Protein AF-A0A9J7KIV0-F1 (afdb_monomer)

Mean predicted aligned error: 15.5 Å

Sequence (236 aa):
MIKDRVILATKIYTFCLLLGEKEDLPPVEGSPREFARSLKELERCGWYWGPMNWDDAETKLAGKPDGSFLVRDSSDDRYILSLSFRARGGTHHTRIEHSKGVFSFWSQPKSHGCSPSIVEFIETAMLHSNTGKFQYYLRARALGSPPVPVLLLKPISRFENLKTLQHICRFVIRKQVRIDHIDLLPLPKGLKVYLTDCQYYDIEEETFFDERKRKEEQKSGDDSDEDEEDQREGLY

Nearest PDB structures (foldseek):
  4jgh-assembly2_A  TM=6.847E-01  e=8.253E-14  Homo sapiens
  6i4x-assembly1_A  TM=6.980E-01  e=2.889E-13  Homo sapiens
  2izv-assembly1_A  TM=6.334E-01  e=2.249E-13  Homo sapiens
  6i5n-assembly2_D  TM=7.057E-01  e=9.502E-13  Homo sapiens
  4gl9-assembly3_G  TM=7.847E-01  e=4.696E-10  Mus musculus

Organism: Branchiostoma floridae (NCBI:txid7739)

Solvent-accessible surface area (backbone atoms only — not comparable to full-atom values): 14334 Å² total; per-residue (Å²): 108,56,52,58,51,48,52,48,47,43,51,50,50,52,51,48,61,73,67,62,79,82,77,96,67,83,86,57,88,65,36,73,66,51,52,46,49,29,55,61,52,40,75,72,38,48,32,43,58,46,93,42,60,70,69,61,51,43,61,72,50,54,93,54,60,69,15,29,26,35,36,25,34,35,90,50,62,92,37,68,34,24,42,38,33,28,47,94,94,38,74,45,75,43,53,45,45,76,57,96,48,24,56,43,73,81,82,72,70,96,84,71,61,84,30,74,30,66,56,57,43,52,51,50,45,26,51,24,40,71,66,66,79,48,79,50,65,47,80,51,93,48,93,90,48,78,60,46,67,58,43,46,70,37,75,47,44,70,62,77,79,66,73,52,70,69,56,53,52,41,54,55,49,57,74,76,40,57,79,91,52,49,83,74,48,101,61,58,70,70,56,44,52,64,62,69,55,80,86,74,68,67,69,71,53,58,54,55,54,51,52,51,50,53,55,54,56,57,66,70,64,72,83,77,83,88,83,87,88,88,87,82,89,82,89,134

Foldseek 3Di:
DQQVCLVVVLVVVVVVVVVPDDDDDPDDQPDNVLVSVLVVVLVVDQLEDEADDPVRQQVLCQPPDFLEKGKYQDPDSQAGIKIWGDFPNGIDIFTWDADRQFTDRPDDDPPDGNDNHPVVSLVVQQVCLVVVVDWDWDDDPDDPDDTTTNRNPHRDGPCPDDDDPLVVVLVVCCVVDPLVCLVVDPDDPVSSCVSNDPPPDPPVVCVVVVVVVVVVVVVVPPPPPPPDDDDDDDDD

Structure (mmCIF, N/CA/C/O backbone):
data_AF-A0A9J7KIV0-F1
#
_entry.id   AF-A0A9J7KIV0-F1
#
loop_
_atom_site.group_PDB
_atom_site.id
_atom_site.type_symbol
_atom_site.label_atom_id
_atom_site.label_alt_id
_atom_site.label_comp_id
_atom_site.label_asym_id
_atom_site.label_entity_id
_atom_site.label_seq_id
_atom_site.pdbx_PDB_ins_code
_atom_site.Cartn_x
_atom_site.Cartn_y
_atom_site.Cartn_z
_atom_site.occupancy
_atom_site.B_iso_or_equiv
_atom_site.auth_seq_id
_atom_site.auth_comp_id
_atom_site.auth_asym_id
_atom_site.auth_atom_id
_atom_site.pdbx_PDB_model_num
ATOM 1 N N . MET A 1 1 ? 0.934 -23.812 -4.250 1.00 41.62 1 MET A N 1
ATOM 2 C CA . MET A 1 1 ? 2.030 -24.773 -3.884 1.00 41.62 1 MET A CA 1
ATOM 3 C C . MET A 1 1 ? 3.352 -24.127 -3.442 1.00 41.62 1 MET A C 1
ATOM 5 O O . MET A 1 1 ? 3.863 -24.515 -2.395 1.00 41.62 1 MET A O 1
ATOM 9 N N . ILE A 1 2 ? 3.959 -23.200 -4.202 1.00 38.56 2 ILE A N 1
ATOM 10 C CA . ILE A 1 2 ? 5.214 -22.523 -3.787 1.00 38.56 2 ILE A CA 1
ATOM 11 C C . ILE A 1 2 ? 4.933 -21.510 -2.670 1.00 38.56 2 ILE A C 1
ATOM 13 O O . ILE A 1 2 ? 5.624 -21.519 -1.656 1.00 38.56 2 ILE A O 1
ATOM 17 N N . LYS A 1 3 ? 3.869 -20.710 -2.802 1.00 42.72 3 LYS A N 1
ATOM 18 C CA . LYS A 1 3 ? 3.424 -19.767 -1.765 1.00 42.72 3 LYS A CA 1
ATOM 19 C C . LYS A 1 3 ? 3.092 -20.449 -0.449 1.00 42.72 3 LYS A C 1
ATOM 21 O O . LYS A 1 3 ? 3.567 -19.999 0.580 1.00 42.72 3 LYS A O 1
ATOM 26 N N . ASP A 1 4 ? 2.371 -21.565 -0.477 1.00 41.88 4 ASP A N 1
ATOM 27 C CA . ASP A 1 4 ? 2.022 -22.297 0.747 1.00 41.88 4 ASP A CA 1
ATOM 28 C C . ASP A 1 4 ? 3.264 -22.845 1.437 1.00 41.88 4 ASP A C 1
ATOM 30 O O . ASP A 1 4 ? 3.381 -22.745 2.649 1.00 41.88 4 ASP A O 1
ATOM 34 N N . ARG A 1 5 ? 4.238 -23.357 0.673 1.00 42.00 5 ARG A N 1
ATOM 35 C CA . ARG A 1 5 ? 5.507 -23.844 1.224 1.00 42.00 5 ARG A CA 1
ATOM 36 C C . ARG A 1 5 ? 6.402 -22.720 1.728 1.00 42.00 5 ARG A C 1
ATOM 38 O O . ARG A 1 5 ? 7.063 -22.929 2.732 1.00 42.00 5 ARG A O 1
ATOM 45 N N . VAL A 1 6 ? 6.414 -21.551 1.090 1.00 49.38 6 VAL A N 1
ATOM 46 C CA . VAL A 1 6 ? 7.194 -20.386 1.541 1.00 49.38 6 VAL A CA 1
ATOM 47 C C . VAL A 1 6 ? 6.530 -19.712 2.738 1.00 49.38 6 VAL A C 1
ATOM 49 O O . VAL A 1 6 ? 7.215 -19.410 3.699 1.00 49.38 6 VAL A O 1
ATOM 52 N N . ILE A 1 7 ? 5.209 -19.540 2.747 1.00 49.34 7 ILE A N 1
ATOM 53 C CA . ILE A 1 7 ? 4.458 -19.009 3.893 1.00 49.34 7 ILE A CA 1
ATOM 54 C C . ILE A 1 7 ? 4.546 -19.981 5.069 1.00 49.34 7 ILE A C 1
ATOM 56 O O . ILE A 1 7 ? 4.774 -19.545 6.193 1.00 49.34 7 ILE A O 1
ATOM 60 N N . LEU A 1 8 ? 4.415 -21.290 4.835 1.00 46.59 8 LEU A N 1
ATOM 61 C CA . LEU A 1 8 ? 4.595 -22.311 5.866 1.00 46.59 8 LEU A CA 1
ATOM 62 C C . LEU A 1 8 ? 6.049 -22.357 6.340 1.00 46.59 8 LEU A C 1
ATOM 64 O O . LEU A 1 8 ? 6.271 -22.363 7.542 1.00 46.59 8 LEU A O 1
ATOM 68 N N . ALA A 1 9 ? 7.035 -22.298 5.440 1.00 45.91 9 ALA A N 1
ATOM 69 C CA . ALA A 1 9 ? 8.444 -22.229 5.813 1.00 45.91 9 ALA A CA 1
ATOM 70 C C . ALA A 1 9 ? 8.759 -20.947 6.585 1.00 45.91 9 ALA A C 1
ATOM 72 O O . ALA A 1 9 ? 9.448 -21.045 7.582 1.00 45.91 9 ALA A O 1
ATOM 73 N N . THR A 1 10 ? 8.218 -19.783 6.216 1.00 50.59 10 THR A N 1
ATOM 74 C CA . THR A 1 10 ? 8.392 -18.514 6.941 1.00 50.59 10 THR A CA 1
ATOM 75 C C . THR A 1 10 ? 7.663 -18.543 8.279 1.00 50.59 10 THR A C 1
ATOM 77 O O . THR A 1 10 ? 8.217 -18.068 9.263 1.00 50.59 10 THR A O 1
ATOM 80 N N . LYS A 1 11 ? 6.470 -19.140 8.380 1.00 48.25 11 LYS A N 1
ATOM 81 C CA . LYS A 1 11 ? 5.767 -19.331 9.660 1.00 48.25 11 LYS A CA 1
ATOM 82 C C . LYS A 1 11 ? 6.537 -20.281 10.575 1.00 48.25 11 LYS A C 1
ATOM 84 O O . LYS A 1 11 ? 6.733 -19.950 11.738 1.00 48.25 11 LYS A O 1
ATOM 89 N N . ILE A 1 12 ? 7.039 -21.395 10.042 1.00 54.88 12 ILE A N 1
ATOM 90 C CA . ILE A 1 12 ? 7.890 -22.352 10.761 1.00 54.88 12 ILE A CA 1
ATOM 91 C C . ILE A 1 12 ? 9.209 -21.687 11.168 1.00 54.88 12 ILE A C 1
ATOM 93 O O . ILE A 1 12 ? 9.572 -21.755 12.331 1.00 54.88 12 ILE A O 1
ATOM 97 N N . TYR A 1 13 ? 9.896 -20.971 10.274 1.00 47.78 13 TYR A N 1
ATOM 98 C CA . TYR A 1 13 ? 11.161 -20.295 10.586 1.00 47.78 13 TYR A CA 1
ATOM 99 C C . TYR A 1 13 ? 10.979 -19.162 11.594 1.00 47.78 13 TYR A C 1
ATOM 101 O O . TYR A 1 13 ? 11.809 -18.984 12.478 1.00 47.78 13 TYR A O 1
ATOM 109 N N . THR A 1 14 ? 9.891 -18.397 11.480 1.00 50.91 14 THR A N 1
ATOM 110 C CA . THR A 1 14 ? 9.536 -17.341 12.437 1.00 50.91 14 THR A CA 1
ATOM 111 C C . THR A 1 14 ? 9.223 -17.940 13.804 1.00 50.91 14 THR A C 1
ATOM 113 O O . THR A 1 14 ? 9.657 -17.400 14.817 1.00 50.91 14 THR A O 1
ATOM 116 N N . PHE A 1 15 ? 8.533 -19.082 13.835 1.00 54.75 15 PHE A N 1
ATOM 117 C CA . PHE A 1 15 ? 8.271 -19.844 15.051 1.00 54.75 15 PHE A CA 1
ATOM 118 C C . PHE A 1 15 ? 9.572 -20.395 15.659 1.00 54.75 15 PHE A C 1
ATOM 120 O O . PHE A 1 15 ? 9.817 -20.182 16.839 1.00 54.75 15 PHE A O 1
ATOM 127 N N . CYS A 1 16 ? 10.471 -20.977 14.860 1.00 46.09 16 CYS A N 1
ATOM 128 C CA . CYS A 1 16 ? 11.794 -21.428 15.308 1.00 46.09 16 CYS A CA 1
ATOM 129 C C . CYS A 1 16 ? 12.677 -20.271 15.819 1.00 46.09 16 CYS A C 1
ATOM 131 O O . CYS A 1 16 ? 13.368 -20.426 16.820 1.00 46.09 16 CYS A O 1
ATOM 133 N N . LEU A 1 17 ? 12.622 -19.088 15.195 1.00 52.28 17 LEU A N 1
ATOM 134 C CA . LEU A 1 17 ? 13.332 -17.890 15.669 1.00 52.28 17 LEU A CA 1
ATOM 135 C C . LEU A 1 17 ? 12.755 -17.341 16.984 1.00 52.28 17 LEU A C 1
ATOM 137 O O . LEU A 1 17 ? 13.508 -16.810 17.797 1.00 52.28 17 LEU A O 1
ATOM 141 N N . LEU A 1 18 ? 11.443 -17.473 17.213 1.00 54.69 18 LEU A N 1
ATOM 142 C CA . LEU A 1 18 ? 10.802 -17.144 18.494 1.00 54.69 18 LEU A CA 1
ATOM 143 C C . LEU A 1 18 ? 11.146 -18.155 19.598 1.00 54.69 18 LEU A C 1
ATOM 145 O O . LEU A 1 18 ? 11.153 -17.785 20.769 1.00 54.69 18 LEU A O 1
ATOM 149 N N . LEU A 1 19 ? 11.470 -19.397 19.227 1.00 51.50 19 LEU A N 1
ATOM 150 C CA . LEU A 1 19 ? 11.921 -20.444 20.148 1.00 51.50 19 LEU A CA 1
ATOM 151 C C . LEU A 1 19 ? 13.412 -20.349 20.522 1.00 51.50 19 LEU A C 1
ATOM 153 O O . LEU A 1 19 ? 13.869 -21.117 21.362 1.00 51.50 19 LEU A O 1
ATOM 157 N N . GLY A 1 20 ? 14.157 -19.374 19.989 1.00 44.12 20 GLY A N 1
ATOM 158 C CA . GLY A 1 20 ? 15.452 -18.979 20.550 1.00 44.12 20 GLY A CA 1
ATOM 159 C C . GLY A 1 20 ? 16.601 -19.978 20.371 1.00 44.12 20 GLY A C 1
ATOM 160 O O . GLY A 1 20 ? 17.546 -19.941 21.157 1.00 44.12 20 GLY A O 1
ATOM 161 N N . GLU A 1 21 ? 16.580 -20.831 19.346 1.00 42.91 21 GLU A N 1
ATOM 162 C CA . GLU A 1 21 ? 17.747 -21.659 19.015 1.00 42.91 21 GLU A CA 1
ATOM 163 C C . GLU A 1 21 ? 18.816 -20.812 18.299 1.00 42.91 21 GLU A C 1
ATOM 165 O O . GLU A 1 21 ? 18.732 -20.507 17.106 1.00 42.91 21 GLU A O 1
ATOM 170 N N . LYS A 1 22 ? 19.821 -20.378 19.069 1.00 53.41 22 LYS A N 1
ATOM 171 C CA . LYS A 1 22 ? 21.072 -19.805 18.561 1.00 53.41 22 LYS A CA 1
ATOM 172 C C . LYS A 1 22 ? 21.984 -20.928 18.078 1.00 53.41 22 LYS A C 1
ATOM 174 O O . LYS A 1 22 ? 22.388 -21.733 18.904 1.00 53.41 22 LYS A O 1
ATOM 179 N N . GLU A 1 23 ? 22.419 -20.874 16.823 1.00 44.66 23 GLU A N 1
ATOM 180 C CA . GLU A 1 23 ? 23.761 -21.338 16.448 1.00 44.66 23 GLU A CA 1
ATOM 181 C C . GLU A 1 23 ? 24.362 -20.420 15.376 1.00 44.66 23 GLU A C 1
ATOM 183 O O . GLU A 1 23 ? 23.720 -20.064 14.379 1.00 44.66 23 GLU A O 1
ATOM 188 N N . ASP A 1 24 ? 25.595 -20.005 15.663 1.00 44.97 24 ASP A N 1
ATOM 189 C CA . ASP A 1 24 ? 26.445 -19.096 14.910 1.00 44.97 24 ASP A CA 1
ATOM 190 C C . ASP A 1 24 ? 26.958 -19.772 13.629 1.00 44.97 24 ASP A C 1
ATOM 192 O O . ASP A 1 24 ? 27.885 -20.578 13.659 1.00 44.97 24 ASP A O 1
ATOM 196 N N . LEU A 1 25 ? 26.376 -19.426 12.478 1.00 45.44 25 LEU A N 1
ATOM 197 C CA . LEU A 1 25 ? 26.922 -19.779 11.165 1.00 45.44 25 LEU A CA 1
ATOM 198 C C . LEU A 1 25 ? 26.987 -18.513 10.299 1.00 45.44 25 LEU A C 1
ATOM 200 O O . LEU A 1 25 ? 26.020 -17.741 10.308 1.00 45.44 25 LEU A O 1
ATOM 204 N N . PRO A 1 26 ? 28.096 -18.260 9.573 1.00 41.97 26 PRO A N 1
ATOM 205 C CA . PRO A 1 26 ? 28.212 -17.085 8.714 1.00 41.97 26 PRO A CA 1
ATOM 206 C C . PRO A 1 26 ? 27.065 -17.028 7.690 1.00 41.97 26 PRO A C 1
ATOM 208 O O . PRO A 1 26 ? 26.585 -18.078 7.248 1.00 41.97 26 PRO A O 1
ATOM 211 N N . PRO A 1 27 ? 26.603 -15.819 7.314 1.00 42.81 27 PRO A N 1
ATOM 212 C CA . PRO A 1 27 ? 25.522 -15.661 6.353 1.00 42.81 27 PRO A CA 1
ATOM 213 C C . PRO A 1 27 ? 25.933 -16.274 5.012 1.00 42.81 27 PRO A C 1
ATOM 215 O O . PRO A 1 27 ? 26.890 -15.840 4.376 1.00 42.81 27 PRO A O 1
ATOM 218 N N . VAL A 1 28 ? 25.223 -17.324 4.604 1.00 44.12 28 VAL A N 1
ATOM 219 C CA . VAL A 1 28 ? 25.279 -17.833 3.235 1.00 44.12 28 VAL A CA 1
ATOM 220 C C . VAL A 1 28 ? 24.431 -16.881 2.395 1.00 44.12 28 VAL A C 1
ATOM 222 O O . VAL A 1 28 ? 23.218 -16.813 2.609 1.00 44.12 28 VAL A O 1
ATOM 225 N N . GLU A 1 29 ? 25.066 -16.146 1.480 1.00 44.97 29 GLU A N 1
ATOM 226 C CA . GLU A 1 29 ? 24.391 -15.221 0.562 1.00 44.97 29 GLU A CA 1
ATOM 227 C C . GLU A 1 29 ? 23.265 -15.945 -0.192 1.00 44.97 29 GLU A C 1
ATOM 229 O O . GLU A 1 29 ? 23.480 -16.974 -0.841 1.00 44.97 29 GLU A O 1
ATOM 234 N N . GLY A 1 30 ? 22.041 -15.427 -0.076 1.00 53.84 30 GLY A N 1
ATOM 235 C CA . GLY A 1 30 ? 20.854 -16.033 -0.680 1.00 53.84 30 GLY A CA 1
ATOM 236 C C . GLY A 1 30 ? 20.234 -17.158 0.155 1.00 53.84 30 GLY A C 1
ATOM 237 O O . GLY A 1 30 ? 19.439 -17.947 -0.367 1.00 53.84 30 GLY A O 1
ATOM 238 N N . SER A 1 31 ? 20.572 -17.259 1.447 1.00 57.72 31 SER A N 1
ATOM 239 C CA . SER A 1 31 ? 19.958 -18.248 2.336 1.00 57.72 31 SER A CA 1
ATOM 240 C C . SER A 1 31 ? 18.470 -17.945 2.591 1.00 57.72 31 SER A C 1
ATOM 242 O O . SER A 1 31 ? 18.062 -16.782 2.678 1.00 57.72 31 SER A O 1
ATOM 244 N N . PRO A 1 32 ? 17.636 -18.977 2.827 1.00 62.41 32 PRO A N 1
ATOM 245 C CA . PRO A 1 32 ? 16.234 -18.799 3.223 1.00 62.41 32 PRO A CA 1
ATOM 246 C C . PRO A 1 32 ? 16.035 -17.881 4.444 1.00 62.41 32 PRO A C 1
ATOM 248 O O . PRO A 1 32 ? 14.973 -17.278 4.594 1.00 62.41 32 PRO A O 1
ATOM 251 N N . ARG A 1 33 ? 17.060 -17.747 5.303 1.00 64.94 33 ARG A N 1
ATOM 252 C CA . ARG A 1 33 ? 17.068 -16.862 6.479 1.00 64.94 33 ARG A CA 1
ATOM 253 C C . ARG A 1 33 ? 17.052 -15.383 6.104 1.00 64.94 33 ARG A C 1
ATOM 255 O O . ARG A 1 33 ? 16.324 -14.611 6.724 1.00 64.94 33 ARG A O 1
ATOM 262 N N . GLU A 1 34 ? 17.841 -14.991 5.110 1.00 67.00 34 GLU A N 1
ATOM 263 C CA . GLU A 1 34 ? 17.904 -13.605 4.628 1.00 67.00 34 GLU A CA 1
ATOM 264 C C . GLU A 1 34 ? 16.600 -13.223 3.938 1.00 67.00 34 GLU A C 1
ATOM 266 O O . GLU A 1 34 ? 16.013 -12.181 4.232 1.00 67.00 34 GLU A O 1
ATOM 271 N N . PHE A 1 35 ? 16.074 -14.139 3.126 1.00 68.81 35 PHE A N 1
ATOM 272 C CA . PHE A 1 35 ? 14.777 -13.975 2.492 1.00 68.81 35 PHE A CA 1
ATOM 273 C C . PHE A 1 35 ? 13.649 -13.801 3.525 1.00 68.81 35 PHE A C 1
ATOM 275 O O . PHE A 1 35 ? 12.887 -12.836 3.450 1.00 68.81 35 PHE A O 1
ATOM 282 N N . ALA A 1 36 ? 13.580 -14.660 4.549 1.00 69.94 36 ALA A N 1
ATOM 283 C CA . ALA A 1 36 ? 12.584 -14.548 5.618 1.00 69.94 36 ALA A CA 1
ATOM 284 C C . ALA A 1 36 ? 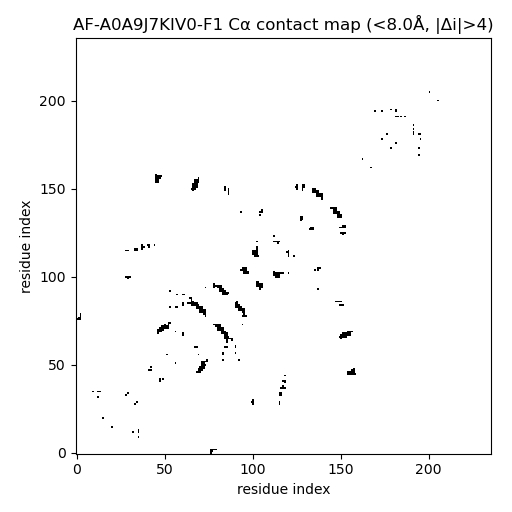12.713 -13.240 6.423 1.00 69.94 36 ALA A C 1
ATOM 286 O O . ALA A 1 36 ? 11.704 -12.622 6.766 1.00 69.94 36 ALA A O 1
ATOM 287 N N . ARG A 1 37 ? 13.945 -12.783 6.691 1.00 74.88 37 ARG A N 1
ATOM 288 C CA . ARG A 1 37 ? 14.191 -11.488 7.342 1.00 74.88 37 ARG A CA 1
ATOM 289 C C . ARG A 1 37 ? 13.676 -10.331 6.485 1.00 74.88 37 ARG A C 1
ATOM 291 O O . ARG A 1 37 ? 12.964 -9.478 7.006 1.00 74.88 37 ARG A O 1
ATOM 298 N N . SER A 1 38 ? 13.957 -10.353 5.184 1.00 74.69 38 SER A N 1
ATOM 299 C CA . SER A 1 38 ? 13.512 -9.317 4.248 1.00 74.69 38 SER A CA 1
ATOM 300 C C . SER A 1 38 ? 11.979 -9.230 4.153 1.00 74.69 38 SER A C 1
ATOM 302 O O . SER A 1 38 ? 11.418 -8.137 4.117 1.00 74.69 38 SER A O 1
ATOM 304 N N . LEU A 1 39 ? 11.274 -10.368 4.228 1.00 76.12 39 LEU A N 1
ATOM 305 C CA . LEU A 1 39 ? 9.808 -10.392 4.292 1.00 76.12 39 LEU A CA 1
ATOM 306 C C . LEU A 1 39 ? 9.266 -9.789 5.596 1.00 76.12 39 LEU A C 1
ATOM 308 O O . LEU A 1 39 ? 8.253 -9.095 5.582 1.00 76.12 39 LEU A O 1
ATOM 312 N N . LYS A 1 40 ? 9.945 -10.005 6.725 1.00 78.56 40 LYS A N 1
ATOM 313 C CA . LYS A 1 40 ? 9.564 -9.378 7.999 1.00 78.56 40 LYS A CA 1
ATOM 314 C C . LYS A 1 40 ? 9.785 -7.862 7.981 1.00 78.56 40 LYS A C 1
ATOM 316 O O . LYS A 1 40 ? 9.041 -7.114 8.611 1.00 78.56 40 LYS A O 1
ATOM 321 N N . GLU A 1 41 ? 10.805 -7.399 7.267 1.00 81.31 41 GLU A N 1
ATOM 322 C CA . GLU A 1 41 ? 11.053 -5.969 7.065 1.00 81.31 41 GLU A CA 1
ATOM 323 C C . GLU A 1 41 ? 9.970 -5.330 6.185 1.00 81.31 41 GLU A C 1
ATOM 325 O O . GLU A 1 41 ? 9.492 -4.248 6.531 1.00 81.31 41 GLU A O 1
ATOM 330 N N . LEU A 1 42 ? 9.490 -6.025 5.139 1.00 83.31 42 LEU A N 1
ATOM 331 C CA . LEU A 1 42 ? 8.363 -5.563 4.312 1.00 83.31 42 LEU A CA 1
ATOM 332 C C . LEU A 1 42 ? 7.120 -5.247 5.136 1.00 83.31 42 LEU A C 1
ATOM 334 O O . LEU A 1 42 ? 6.446 -4.253 4.873 1.00 83.31 42 LEU A O 1
ATOM 338 N N . GLU A 1 43 ? 6.811 -6.056 6.152 1.00 78.75 43 GLU A N 1
ATOM 339 C CA . GLU A 1 43 ? 5.645 -5.817 7.006 1.00 78.75 43 GLU A CA 1
ATOM 340 C C . GLU A 1 43 ? 5.700 -4.463 7.719 1.00 78.75 43 GLU A C 1
ATOM 342 O O . GLU A 1 43 ? 4.653 -3.955 8.117 1.00 78.75 43 GLU A O 1
ATOM 347 N N . ARG A 1 44 ? 6.880 -3.855 7.871 1.00 83.12 44 ARG A N 1
ATOM 348 C CA . ARG A 1 44 ? 7.054 -2.531 8.486 1.00 83.12 44 ARG A CA 1
ATOM 349 C C . ARG A 1 44 ? 6.940 -1.393 7.473 1.00 83.12 44 ARG A C 1
ATOM 351 O O . ARG A 1 44 ? 6.752 -0.245 7.874 1.00 83.12 44 ARG A O 1
ATOM 358 N N . CYS A 1 45 ? 7.034 -1.690 6.182 1.00 87.38 45 CYS A N 1
ATOM 359 C CA . CYS A 1 45 ? 6.957 -0.707 5.116 1.00 87.38 45 CYS A CA 1
ATOM 360 C C . CYS A 1 45 ? 5.502 -0.290 4.868 1.00 87.38 45 CYS A C 1
ATOM 362 O O . CYS A 1 45 ? 4.645 -1.112 4.549 1.00 87.38 45 CYS A O 1
ATOM 364 N N . GLY A 1 46 ? 5.217 1.013 4.958 1.00 88.12 46 GLY A N 1
ATOM 365 C CA . GLY A 1 46 ? 3.868 1.539 4.719 1.00 88.12 46 GLY A CA 1
ATOM 366 C C . GLY A 1 46 ? 3.356 1.282 3.298 1.00 88.12 46 GLY A C 1
ATOM 367 O O . GLY A 1 46 ? 2.162 1.098 3.109 1.00 88.12 46 GLY A O 1
ATOM 368 N N . TRP A 1 47 ? 4.249 1.208 2.310 1.00 92.25 47 TRP A N 1
ATOM 369 C CA . TRP A 1 47 ? 3.917 0.944 0.905 1.00 92.25 47 TRP A CA 1
ATOM 370 C C . TRP A 1 47 ? 3.636 -0.530 0.580 1.00 92.25 47 TRP A C 1
ATOM 372 O O . TRP A 1 47 ? 3.279 -0.840 -0.559 1.00 92.25 47 TRP A O 1
ATOM 382 N N . TYR A 1 48 ? 3.803 -1.437 1.549 1.00 92.50 48 TYR A N 1
ATOM 383 C CA . TYR A 1 48 ? 3.497 -2.855 1.398 1.00 92.50 48 TYR A CA 1
ATOM 384 C C . TYR A 1 48 ? 2.111 -3.188 1.963 1.00 92.50 48 TYR A C 1
ATOM 386 O O . TYR A 1 48 ? 1.853 -3.054 3.162 1.00 92.50 48 TYR A O 1
ATOM 394 N N . TRP A 1 49 ? 1.227 -3.662 1.087 1.00 90.56 49 TRP A N 1
ATOM 395 C CA . TRP A 1 49 ? -0.189 -3.908 1.373 1.00 90.56 49 TRP A CA 1
ATOM 396 C C . TRP A 1 49 ? -0.531 -5.381 1.638 1.00 90.56 49 TRP A C 1
ATOM 398 O O . TRP A 1 49 ? -1.687 -5.692 1.912 1.00 90.56 49 TRP A O 1
ATOM 408 N N . GLY A 1 50 ? 0.453 -6.284 1.594 1.00 88.38 50 GLY A N 1
ATOM 409 C CA . GLY A 1 50 ? 0.238 -7.710 1.854 1.00 88.38 50 GLY A CA 1
ATOM 410 C C . GLY A 1 50 ? -0.681 -8.380 0.823 1.00 88.38 50 GLY A C 1
ATOM 411 O O . GLY A 1 50 ? -0.563 -8.068 -0.371 1.00 88.38 50 GLY A O 1
ATOM 412 N N . PRO A 1 51 ? -1.587 -9.286 1.249 1.00 86.25 51 PRO A N 1
ATOM 413 C CA . PRO A 1 51 ? -2.460 -10.047 0.360 1.00 86.25 51 PRO A CA 1
ATOM 414 C C . PRO A 1 51 ? -3.569 -9.159 -0.214 1.00 86.25 51 PRO A C 1
ATOM 416 O O . PRO A 1 51 ? -4.710 -9.163 0.238 1.00 86.25 51 PRO A O 1
ATOM 419 N N . MET A 1 52 ? -3.209 -8.382 -1.232 1.00 85.94 52 MET A N 1
ATOM 420 C CA . MET A 1 52 ? -4.099 -7.513 -1.992 1.00 85.94 52 MET A CA 1
ATOM 421 C C . MET A 1 52 ? -4.183 -8.012 -3.438 1.00 85.94 52 MET A C 1
ATOM 423 O O . MET A 1 52 ? -3.168 -8.328 -4.071 1.00 85.94 52 MET A O 1
ATOM 427 N N . ASN A 1 53 ? -5.400 -8.084 -3.977 1.00 87.88 53 ASN A N 1
ATOM 428 C CA . ASN A 1 53 ? -5.614 -8.457 -5.373 1.00 87.88 53 ASN A CA 1
ATOM 429 C C . ASN A 1 53 ? -5.250 -7.284 -6.317 1.00 87.88 53 ASN A C 1
ATOM 431 O O . ASN A 1 53 ? -4.898 -6.186 -5.886 1.00 87.88 53 ASN A O 1
ATOM 435 N N . TRP A 1 54 ? -5.252 -7.523 -7.627 1.00 88.12 54 TRP A N 1
ATOM 436 C CA . TRP A 1 54 ? -4.870 -6.485 -8.587 1.00 88.12 54 TRP A CA 1
ATOM 437 C C . TRP A 1 54 ? -5.950 -5.402 -8.770 1.00 88.12 54 TRP A C 1
ATOM 439 O O . TRP A 1 54 ? -5.577 -4.241 -8.890 1.00 88.12 54 TRP A O 1
ATOM 449 N N . ASP A 1 55 ? -7.241 -5.750 -8.707 1.00 91.25 55 ASP A N 1
ATOM 450 C CA . ASP A 1 55 ? -8.374 -4.811 -8.844 1.00 91.25 55 ASP A CA 1
ATOM 451 C C . ASP A 1 55 ? -8.432 -3.795 -7.684 1.00 91.25 55 ASP A C 1
ATOM 453 O O . ASP A 1 55 ? -8.594 -2.590 -7.885 1.00 91.25 55 ASP A O 1
ATOM 457 N N . ASP A 1 56 ? -8.174 -4.254 -6.461 1.00 88.81 56 ASP A N 1
ATOM 458 C CA . ASP A 1 56 ? -8.062 -3.427 -5.260 1.00 88.81 56 ASP A CA 1
ATOM 459 C C . ASP A 1 56 ? -6.894 -2.444 -5.386 1.00 88.81 56 ASP A C 1
ATOM 461 O O . ASP A 1 56 ? -7.005 -1.274 -5.010 1.00 88.81 56 ASP A O 1
ATOM 465 N N . ALA A 1 57 ? -5.772 -2.904 -5.947 1.00 92.44 57 ALA A N 1
ATOM 466 C CA . ALA A 1 57 ? -4.615 -2.057 -6.205 1.00 92.44 57 ALA A CA 1
ATOM 467 C C . ALA A 1 57 ? -4.907 -0.999 -7.279 1.00 92.44 57 ALA A C 1
ATOM 469 O O . ALA A 1 57 ? -4.480 0.146 -7.128 1.00 92.44 57 ALA A O 1
ATOM 470 N N . GLU A 1 58 ? -5.645 -1.349 -8.337 1.00 93.31 58 GLU A N 1
ATOM 471 C CA . GLU A 1 58 ? -6.112 -0.378 -9.331 1.00 93.31 58 GLU A CA 1
ATOM 472 C C . GLU A 1 58 ? -7.025 0.667 -8.701 1.00 93.31 58 GLU A C 1
ATOM 474 O O . GLU A 1 58 ? -6.800 1.858 -8.904 1.00 93.31 58 GLU A O 1
ATOM 479 N N . THR A 1 59 ? -7.972 0.238 -7.868 1.00 91.44 59 THR A N 1
ATOM 480 C CA . THR A 1 59 ? -8.901 1.127 -7.160 1.00 91.44 59 THR A CA 1
ATOM 481 C C . THR A 1 59 ? -8.153 2.083 -6.224 1.00 91.44 59 THR A C 1
ATOM 483 O O . THR A 1 59 ? -8.438 3.277 -6.201 1.00 91.44 59 THR A O 1
ATOM 486 N N . LYS A 1 60 ? -7.130 1.614 -5.494 1.00 91.00 60 LYS A N 1
ATOM 487 C CA . LYS A 1 60 ? -6.309 2.485 -4.626 1.00 91.00 60 LYS A CA 1
ATOM 488 C C . LYS A 1 60 ? -5.401 3.449 -5.386 1.00 91.00 60 LYS A C 1
ATOM 490 O O . LYS A 1 60 ? -5.078 4.517 -4.866 1.00 91.00 60 LYS A O 1
ATOM 495 N N . LEU A 1 61 ? -4.976 3.083 -6.592 1.00 91.88 61 LEU A N 1
ATOM 496 C CA . LEU A 1 61 ? -4.160 3.936 -7.458 1.00 91.88 61 LEU A CA 1
ATOM 497 C C . LEU A 1 61 ? -5.005 4.826 -8.380 1.00 91.88 61 LEU A C 1
ATOM 499 O O . LEU A 1 61 ? -4.464 5.752 -8.990 1.00 91.88 61 LEU A O 1
ATOM 503 N N . ALA A 1 62 ? -6.312 4.587 -8.481 1.00 91.06 62 ALA A N 1
ATOM 504 C CA . ALA A 1 62 ? -7.226 5.399 -9.267 1.00 91.06 62 ALA A CA 1
ATOM 505 C C . ALA A 1 62 ? -7.216 6.854 -8.772 1.00 91.06 62 ALA A C 1
ATOM 507 O O . ALA A 1 62 ? -7.162 7.134 -7.576 1.00 91.06 62 ALA A O 1
ATOM 508 N N . GLY A 1 63 ? -7.184 7.803 -9.711 1.00 88.12 63 GLY A N 1
ATOM 509 C CA . GLY A 1 63 ? -7.141 9.238 -9.403 1.00 88.12 63 GLY A CA 1
ATOM 510 C C . GLY A 1 63 ? -5.833 9.753 -8.781 1.00 88.12 63 GLY A C 1
ATOM 511 O O . GLY A 1 63 ? -5.662 10.964 -8.655 1.00 88.12 63 GLY A O 1
ATOM 512 N N . LYS A 1 64 ? -4.876 8.882 -8.430 1.00 91.81 64 LYS A N 1
ATOM 513 C CA . LYS A 1 64 ? -3.560 9.296 -7.924 1.00 91.81 64 LYS A CA 1
ATOM 514 C C . LYS A 1 64 ? -2.669 9.809 -9.077 1.00 91.81 64 LYS A C 1
ATOM 516 O O . LYS A 1 64 ? -2.921 9.510 -10.246 1.00 91.81 64 LYS A O 1
ATOM 521 N N . PRO A 1 65 ? -1.636 10.618 -8.798 1.00 93.12 65 PRO A N 1
ATOM 522 C CA . PRO A 1 65 ? -0.708 11.086 -9.828 1.00 93.12 65 PRO A CA 1
ATOM 523 C C . PRO A 1 65 ? 0.186 9.960 -10.374 1.00 93.12 65 PRO A C 1
ATOM 525 O O . PRO A 1 65 ? 0.429 8.952 -9.710 1.00 93.12 65 PRO A O 1
ATOM 528 N N . ASP A 1 66 ? 0.736 10.164 -11.571 1.00 92.38 66 ASP A N 1
ATOM 529 C CA . ASP A 1 66 ? 1.772 9.286 -12.121 1.00 92.38 66 ASP A CA 1
ATOM 530 C C . ASP A 1 66 ? 2.981 9.203 -11.170 1.00 92.38 66 ASP A C 1
ATOM 532 O O . ASP A 1 66 ? 3.372 10.180 -10.521 1.00 92.38 66 ASP A O 1
ATOM 536 N N . GLY A 1 67 ? 3.558 8.008 -11.067 1.00 90.81 67 GLY A N 1
ATOM 537 C CA . GLY A 1 67 ? 4.606 7.676 -10.107 1.00 90.81 67 GLY A CA 1
ATOM 538 C C . GLY A 1 67 ? 4.094 7.211 -8.740 1.00 90.81 67 GLY A C 1
ATOM 539 O O . GLY A 1 67 ? 4.909 6.843 -7.889 1.00 90.81 67 GLY A O 1
ATOM 540 N N . SER A 1 68 ? 2.774 7.212 -8.511 1.00 94.56 68 SER A N 1
ATOM 541 C CA . SER A 1 68 ? 2.165 6.549 -7.354 1.00 94.56 68 SER A CA 1
ATOM 542 C C . SER A 1 68 ? 2.273 5.035 -7.466 1.00 94.56 68 SER A C 1
ATOM 544 O O . SER A 1 68 ? 1.999 4.476 -8.526 1.00 94.56 68 SER A O 1
ATOM 546 N N . PHE A 1 69 ? 2.662 4.366 -6.384 1.00 95.12 69 PHE A N 1
ATOM 547 C CA . PHE A 1 69 ? 2.861 2.918 -6.392 1.00 95.12 69 PHE A CA 1
ATOM 548 C C . PHE A 1 69 ? 2.602 2.267 -5.035 1.00 95.12 69 PHE A C 1
ATOM 550 O O . PHE A 1 69 ? 2.607 2.921 -3.992 1.00 95.12 69 PHE A O 1
ATOM 557 N N . LEU A 1 70 ? 2.427 0.950 -5.071 1.00 94.31 70 LEU A N 1
ATOM 558 C CA . LEU A 1 70 ? 2.359 0.071 -3.912 1.00 94.31 70 LEU A CA 1
ATOM 559 C C . LEU A 1 70 ? 2.915 -1.315 -4.251 1.00 94.31 70 LEU A C 1
ATOM 561 O O . LEU A 1 70 ? 2.915 -1.737 -5.412 1.00 94.31 70 LEU A O 1
ATOM 565 N N . VAL A 1 71 ? 3.366 -2.040 -3.229 1.00 92.94 71 VAL A N 1
ATOM 566 C CA . VAL A 1 71 ? 3.784 -3.443 -3.345 1.00 92.94 71 VAL A CA 1
ATOM 567 C C . VAL A 1 71 ? 2.767 -4.322 -2.632 1.00 92.94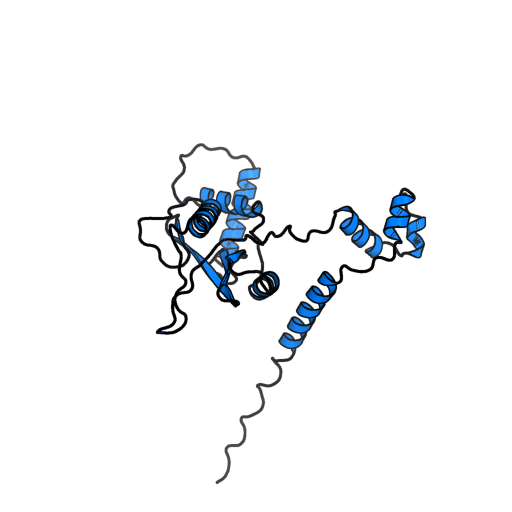 71 VAL A C 1
ATOM 569 O O . VAL A 1 71 ? 2.296 -3.996 -1.545 1.00 92.94 71 VAL A O 1
ATOM 572 N N . ARG A 1 72 ? 2.428 -5.445 -3.256 1.00 92.94 72 ARG A N 1
ATOM 573 C CA . ARG A 1 72 ? 1.450 -6.419 -2.765 1.00 92.94 72 ARG A CA 1
ATOM 574 C C . ARG A 1 72 ? 1.923 -7.836 -3.045 1.00 92.94 72 ARG A C 1
ATOM 576 O O . ARG A 1 72 ? 2.832 -8.037 -3.853 1.00 92.94 72 ARG A O 1
ATOM 583 N N . ASP A 1 73 ? 1.261 -8.809 -2.445 1.00 89.31 73 ASP A N 1
ATOM 584 C CA . ASP A 1 73 ? 1.466 -10.210 -2.783 1.00 89.31 73 ASP A CA 1
ATOM 585 C C . ASP A 1 73 ? 1.040 -10.471 -4.231 1.00 89.31 73 ASP A C 1
ATOM 587 O O . ASP A 1 73 ? 0.061 -9.912 -4.745 1.00 89.31 73 ASP A O 1
ATOM 591 N N . SER A 1 74 ? 1.797 -11.318 -4.928 1.00 86.12 74 SER A N 1
ATOM 592 C CA . SER A 1 74 ? 1.409 -11.724 -6.273 1.00 86.12 74 SER A CA 1
ATOM 593 C C . SER A 1 74 ? 0.208 -12.658 -6.213 1.00 86.12 74 SER A C 1
ATOM 595 O O . SER A 1 74 ? 0.112 -13.515 -5.339 1.00 86.12 74 SER A O 1
ATOM 597 N N . SER A 1 75 ? -0.680 -12.565 -7.198 1.00 81.50 75 SER A N 1
ATOM 598 C CA . SER A 1 75 ? -1.764 -13.538 -7.378 1.00 81.50 75 SER A CA 1
ATOM 599 C C . SER A 1 75 ? -1.279 -14.813 -8.087 1.00 81.50 75 SER A C 1
ATOM 601 O O . SER A 1 75 ? -1.907 -15.851 -7.954 1.00 81.50 75 SER A O 1
ATOM 603 N N . ASP A 1 76 ? -0.122 -14.787 -8.765 1.00 77.50 76 ASP A N 1
ATOM 604 C CA . ASP A 1 76 ? 0.459 -15.955 -9.457 1.00 77.50 76 ASP A CA 1
ATOM 605 C C . ASP A 1 76 ? 1.332 -16.771 -8.504 1.00 77.50 76 ASP A C 1
ATOM 607 O O . ASP A 1 76 ? 2.171 -16.205 -7.810 1.00 77.50 76 ASP A O 1
ATOM 611 N N . ASP A 1 77 ? 1.138 -18.083 -8.447 1.00 73.31 77 ASP A N 1
ATOM 612 C CA . ASP A 1 77 ? 1.838 -18.994 -7.536 1.00 73.31 77 ASP A CA 1
ATOM 613 C C . ASP A 1 77 ? 3.356 -19.060 -7.722 1.00 73.31 77 ASP A C 1
ATOM 615 O O . ASP A 1 77 ? 4.063 -19.480 -6.806 1.00 73.31 77 ASP A O 1
ATOM 619 N N . ARG A 1 78 ? 3.867 -18.634 -8.880 1.00 74.56 78 ARG A N 1
ATOM 620 C CA . ARG A 1 78 ? 5.306 -18.606 -9.185 1.00 74.56 78 ARG A CA 1
ATOM 621 C C . ARG A 1 78 ? 6.023 -17.392 -8.603 1.00 74.56 78 ARG A C 1
ATOM 623 O O . ARG A 1 78 ? 7.248 -17.392 -8.541 1.00 74.56 78 ARG A O 1
ATOM 630 N N . TYR A 1 79 ? 5.278 -16.369 -8.192 1.00 77.25 79 TYR A N 1
ATOM 631 C CA . TYR A 1 79 ? 5.821 -15.100 -7.724 1.00 77.25 79 TYR A CA 1
ATOM 632 C C . TYR A 1 79 ? 5.295 -14.786 -6.327 1.00 77.25 79 TYR A C 1
ATOM 634 O O . TYR A 1 79 ? 4.149 -15.074 -5.995 1.00 77.25 79 TYR A O 1
ATOM 642 N N . ILE A 1 80 ? 6.138 -14.180 -5.495 1.00 81.31 80 ILE A N 1
ATOM 643 C CA . ILE A 1 80 ? 5.760 -13.841 -4.116 1.00 81.31 80 ILE A CA 1
ATOM 644 C C . ILE A 1 80 ? 5.164 -12.437 -4.082 1.00 81.31 80 ILE A C 1
ATOM 646 O O . ILE A 1 80 ? 4.111 -12.236 -3.491 1.00 81.31 80 ILE A O 1
ATOM 650 N N . LEU A 1 81 ? 5.773 -11.489 -4.798 1.00 87.12 81 LEU A N 1
ATOM 651 C CA . LEU A 1 81 ? 5.394 -10.079 -4.766 1.00 87.12 81 LEU A CA 1
ATOM 652 C C . LEU A 1 81 ? 5.083 -9.533 -6.155 1.00 87.12 81 LEU A C 1
ATOM 654 O O . LEU A 1 81 ? 5.521 -10.034 -7.196 1.00 87.12 81 LEU A O 1
ATOM 658 N N . SER A 1 82 ? 4.300 -8.468 -6.175 1.00 90.44 82 SER A N 1
ATOM 659 C CA . SER A 1 82 ? 3.979 -7.696 -7.363 1.00 90.44 82 SER A CA 1
ATOM 660 C C . SER A 1 82 ? 3.960 -6.213 -7.026 1.00 90.44 82 SER A C 1
ATOM 662 O O . SER A 1 82 ? 3.432 -5.785 -6.001 1.00 90.44 82 SER A O 1
ATOM 664 N N . LEU A 1 83 ? 4.545 -5.428 -7.918 1.00 92.31 83 LEU A N 1
ATOM 665 C CA . LEU A 1 83 ? 4.523 -3.978 -7.882 1.00 92.31 83 LEU A CA 1
ATOM 666 C C . LEU A 1 83 ? 3.345 -3.496 -8.729 1.00 92.31 83 LEU A C 1
ATOM 668 O O . LEU A 1 83 ? 3.199 -3.899 -9.885 1.00 92.31 83 LEU A O 1
ATOM 672 N N . SER A 1 84 ? 2.526 -2.618 -8.159 1.00 93.88 84 SER A N 1
ATOM 673 C CA . SER A 1 84 ? 1.459 -1.914 -8.874 1.00 93.88 84 SER A CA 1
ATOM 674 C C . SER A 1 84 ? 1.768 -0.425 -8.846 1.00 93.88 84 SER A C 1
ATOM 676 O O . SER A 1 84 ? 2.039 0.118 -7.777 1.00 93.88 84 SER A O 1
ATOM 678 N N . PHE A 1 85 ? 1.776 0.230 -10.001 1.00 94.06 85 PHE A N 1
ATOM 679 C CA . PHE A 1 85 ? 2.152 1.638 -10.101 1.00 94.06 85 PHE A CA 1
ATOM 680 C C . PHE A 1 85 ? 1.397 2.351 -11.214 1.00 94.06 85 PHE A C 1
ATOM 682 O O . PHE A 1 85 ? 0.923 1.730 -12.163 1.00 94.06 85 PHE A O 1
ATOM 689 N N . ARG A 1 86 ? 1.305 3.672 -11.106 1.00 93.44 86 ARG A N 1
ATOM 690 C CA . ARG A 1 86 ? 0.607 4.526 -12.059 1.00 93.44 86 ARG A CA 1
ATOM 691 C C . ARG A 1 86 ? 1.591 5.189 -13.013 1.00 93.44 86 ARG A C 1
ATOM 693 O O . ARG A 1 86 ? 2.568 5.797 -12.577 1.00 93.44 86 ARG A O 1
ATOM 700 N N . ALA A 1 87 ? 1.338 5.057 -14.309 1.00 89.94 87 ALA A N 1
ATOM 701 C CA . ALA A 1 87 ? 2.128 5.681 -15.360 1.00 89.94 87 ALA A CA 1
ATOM 702 C C . ALA A 1 87 ? 1.277 5.927 -16.610 1.00 89.94 87 ALA A C 1
ATOM 704 O O . ALA A 1 87 ? 0.519 5.052 -17.042 1.00 89.94 87 ALA A O 1
ATOM 705 N N . ARG A 1 88 ? 1.455 7.098 -17.232 1.00 87.19 88 ARG A N 1
ATOM 706 C CA . ARG A 1 88 ? 0.711 7.536 -18.422 1.00 87.19 88 ARG A CA 1
ATOM 707 C C . ARG A 1 88 ? -0.806 7.515 -18.191 1.00 87.19 88 ARG A C 1
ATOM 709 O O . ARG A 1 88 ? -1.557 7.113 -19.074 1.00 87.19 88 ARG A O 1
ATOM 716 N N . GLY A 1 89 ? -1.251 7.885 -16.987 1.00 84.81 89 GLY A N 1
ATOM 717 C CA . GLY A 1 89 ? -2.671 7.924 -16.622 1.00 84.81 89 GLY A CA 1
ATOM 718 C C . GLY A 1 89 ? -3.336 6.560 -16.385 1.00 84.81 89 GLY A C 1
ATOM 719 O O . GLY A 1 89 ? -4.520 6.525 -16.045 1.00 84.81 89 GLY A O 1
ATOM 720 N N . GLY A 1 90 ? -2.596 5.452 -16.509 1.00 89.62 90 GLY A N 1
ATOM 721 C CA . GLY A 1 90 ? -3.076 4.090 -16.266 1.00 89.62 90 GLY A CA 1
ATOM 722 C C . GLY A 1 90 ? -2.312 3.385 -15.147 1.00 89.62 90 GLY A C 1
ATOM 723 O O . GLY A 1 90 ? -1.180 3.752 -14.821 1.00 89.62 90 GLY A O 1
ATOM 724 N N . THR A 1 91 ? -2.929 2.362 -14.559 1.00 92.56 91 THR A N 1
ATOM 725 C CA . THR A 1 91 ? -2.271 1.491 -13.579 1.00 92.56 91 THR A CA 1
ATOM 726 C C . THR A 1 91 ? -1.615 0.315 -14.296 1.00 92.56 91 THR A C 1
ATOM 728 O O . THR A 1 91 ? -2.206 -0.317 -15.168 1.00 92.56 91 THR A O 1
ATOM 731 N N . HIS A 1 92 ? -0.366 0.032 -13.944 1.00 90.88 92 HIS A N 1
ATOM 732 C CA . HIS A 1 92 ? 0.426 -1.069 -14.475 1.00 90.88 92 HIS A CA 1
ATOM 733 C C . HIS A 1 92 ? 0.841 -1.992 -13.339 1.00 90.88 92 HIS A C 1
ATOM 735 O O . HIS A 1 92 ? 1.084 -1.558 -12.211 1.00 90.88 92 HIS A O 1
ATOM 741 N N . HIS A 1 93 ? 0.975 -3.274 -13.660 1.00 90.44 93 HIS A N 1
ATOM 742 C CA . HIS A 1 93 ? 1.415 -4.295 -12.720 1.00 90.44 93 HIS A CA 1
ATOM 743 C C . HIS A 1 93 ? 2.624 -5.020 -13.286 1.00 90.44 93 HIS A C 1
ATOM 745 O O . HIS A 1 93 ? 2.620 -5.432 -14.449 1.00 90.44 93 HIS A O 1
ATOM 751 N N . THR A 1 94 ? 3.636 -5.215 -12.449 1.00 87.69 94 THR A N 1
ATOM 752 C CA . THR A 1 94 ? 4.768 -6.081 -12.760 1.00 87.69 94 THR A CA 1
ATOM 753 C C . THR A 1 94 ? 5.080 -6.997 -11.594 1.00 87.69 94 THR A C 1
ATOM 755 O O . THR A 1 94 ? 4.842 -6.665 -10.431 1.00 87.69 94 THR A O 1
ATOM 758 N N . ARG A 1 95 ? 5.594 -8.180 -11.905 1.00 86.38 95 ARG A N 1
ATOM 759 C CA . ARG A 1 95 ? 5.976 -9.166 -10.898 1.00 86.38 95 ARG A CA 1
ATOM 760 C C . ARG A 1 95 ? 7.423 -8.924 -10.509 1.00 86.38 95 ARG A C 1
ATOM 762 O O . ARG A 1 95 ? 8.231 -8.538 -11.348 1.00 86.38 95 ARG A O 1
ATOM 769 N N . ILE A 1 96 ? 7.724 -9.119 -9.231 1.00 83.38 96 ILE A N 1
ATOM 770 C CA . ILE A 1 96 ? 9.092 -8.999 -8.738 1.00 83.38 96 ILE A CA 1
ATOM 771 C C . ILE A 1 96 ? 9.693 -10.396 -8.765 1.00 83.38 96 ILE A C 1
ATOM 773 O O . ILE A 1 96 ? 9.219 -11.301 -8.074 1.00 83.38 96 ILE A O 1
ATOM 777 N N . GLU A 1 97 ? 10.697 -10.579 -9.610 1.00 77.25 97 GLU A N 1
ATOM 778 C CA . GLU A 1 97 ? 11.429 -11.829 -9.734 1.00 77.25 97 GLU A CA 1
ATOM 779 C C . GLU A 1 97 ? 12.520 -11.893 -8.669 1.00 77.25 97 GLU A C 1
ATOM 781 O O . GLU A 1 97 ? 13.124 -10.875 -8.331 1.00 77.25 97 GLU A O 1
ATOM 786 N N . HIS A 1 98 ? 12.794 -13.095 -8.169 1.00 69.38 98 HIS A N 1
ATOM 787 C CA . HIS A 1 98 ? 13.911 -13.361 -7.273 1.00 69.38 98 HIS A CA 1
ATOM 788 C C . HIS A 1 98 ? 14.700 -14.551 -7.817 1.00 69.38 98 HIS A C 1
ATOM 790 O O . HIS A 1 98 ? 14.196 -15.675 -7.854 1.00 69.38 98 HIS A O 1
ATOM 796 N N . SER A 1 99 ? 15.928 -14.304 -8.269 1.00 61.81 99 SER A N 1
ATOM 797 C CA . SER A 1 99 ? 16.807 -15.335 -8.824 1.00 61.81 99 SER A CA 1
ATOM 798 C C . SER A 1 99 ? 18.211 -15.166 -8.262 1.00 61.81 99 SER A C 1
ATOM 800 O O . SER A 1 99 ? 18.764 -14.071 -8.298 1.00 61.81 99 SER A O 1
ATOM 802 N N . LYS A 1 100 ? 18.786 -16.254 -7.728 1.00 58.66 100 LYS A N 1
ATOM 803 C CA . LYS A 1 100 ? 20.145 -16.287 -7.152 1.00 58.66 100 LYS A CA 1
ATOM 804 C C . LYS A 1 100 ? 20.415 -15.197 -6.092 1.00 58.66 100 LYS A C 1
ATOM 806 O O . LYS A 1 100 ? 21.512 -14.657 -6.050 1.00 58.66 100 LYS A O 1
ATOM 811 N N . GLY A 1 101 ? 19.421 -14.865 -5.263 1.00 57.44 101 GLY A N 1
ATOM 812 C CA . GLY A 1 101 ? 19.564 -13.850 -4.208 1.00 57.44 101 GLY A CA 1
ATOM 813 C C . GLY A 1 101 ? 19.368 -12.402 -4.672 1.00 57.44 101 GLY A C 1
ATOM 814 O O . GLY A 1 101 ? 19.633 -11.487 -3.903 1.00 57.44 101 GLY A O 1
ATOM 815 N N . VAL A 1 102 ? 18.927 -12.179 -5.917 1.00 62.44 102 VAL A N 1
ATOM 816 C CA . VAL A 1 102 ? 18.754 -10.838 -6.497 1.00 62.44 102 VAL A CA 1
ATOM 817 C C . VAL A 1 102 ? 17.305 -10.610 -6.917 1.00 62.44 102 VAL A C 1
ATOM 819 O O . VAL A 1 102 ? 16.703 -11.458 -7.585 1.00 62.44 102 VAL A O 1
ATOM 822 N N . PHE A 1 103 ? 16.760 -9.448 -6.546 1.00 69.94 103 PHE A N 1
ATOM 823 C CA . PHE A 1 103 ? 15.425 -8.995 -6.940 1.00 69.94 103 PHE A CA 1
ATOM 824 C C . PHE A 1 103 ? 15.464 -8.192 -8.245 1.00 69.94 103 PHE A C 1
ATOM 826 O O . PHE A 1 103 ? 16.347 -7.361 -8.442 1.00 69.94 103 PHE A O 1
ATOM 833 N N . SER A 1 104 ? 14.510 -8.424 -9.151 1.00 68.50 104 SER A N 1
ATOM 834 C CA . SER A 1 104 ? 14.418 -7.666 -10.407 1.00 68.50 104 SER A CA 1
ATOM 835 C C . SER A 1 104 ? 12.987 -7.574 -10.947 1.00 68.50 104 SER A C 1
ATOM 837 O O . SER A 1 104 ? 12.131 -8.386 -10.606 1.00 68.50 104 SER A O 1
ATOM 839 N N . PHE A 1 105 ? 12.708 -6.573 -11.791 1.00 65.88 105 PHE A N 1
ATOM 840 C CA . PHE A 1 105 ? 11.366 -6.362 -12.358 1.00 65.88 105 PHE A CA 1
ATOM 841 C C . PHE A 1 105 ? 11.114 -7.056 -13.704 1.00 65.88 105 PHE A C 1
ATOM 843 O O . PHE A 1 105 ? 9.949 -7.141 -14.079 1.00 65.88 105 PHE A O 1
ATOM 850 N N . TRP A 1 106 ? 12.155 -7.490 -14.439 1.00 62.41 106 TRP A N 1
ATOM 851 C CA . TRP A 1 106 ? 12.045 -8.260 -15.699 1.00 62.41 106 TRP A CA 1
ATOM 852 C C . TRP A 1 106 ? 13.414 -8.557 -16.344 1.00 62.41 106 TRP A C 1
ATOM 854 O O . TRP A 1 106 ? 13.687 -9.669 -16.774 1.00 62.41 106 TRP A O 1
ATOM 864 N N . SER A 1 107 ? 14.284 -7.554 -16.474 1.00 48.47 107 SER A N 1
ATOM 865 C CA . SER A 1 107 ? 15.610 -7.721 -17.080 1.00 48.47 107 SER A CA 1
ATOM 866 C C . SER A 1 107 ? 16.463 -6.509 -16.754 1.00 48.47 107 SER A C 1
ATOM 868 O O . SER A 1 107 ? 16.129 -5.391 -17.148 1.00 48.47 107 SER A O 1
ATOM 870 N N . GLN A 1 108 ? 17.576 -6.728 -16.064 1.00 54.59 108 GLN A N 1
ATOM 871 C CA . GLN A 1 108 ? 18.561 -5.692 -15.788 1.00 54.59 108 GLN A CA 1
ATOM 872 C C . GLN A 1 108 ? 19.926 -6.150 -16.321 1.00 54.59 108 GLN A C 1
ATOM 874 O O . GLN A 1 108 ? 20.247 -7.340 -16.234 1.00 54.59 108 GLN A O 1
ATOM 879 N N . PRO A 1 109 ? 20.743 -5.244 -16.890 1.00 46.91 109 PRO A N 1
ATOM 880 C CA . PRO A 1 109 ? 22.156 -5.520 -17.115 1.00 46.91 109 PRO A CA 1
ATOM 881 C C . PRO A 1 109 ? 22.793 -5.951 -15.790 1.00 46.91 109 PRO A C 1
ATOM 883 O O . PRO A 1 109 ? 22.485 -5.374 -14.749 1.00 46.91 109 PRO A O 1
ATOM 886 N N . LYS A 1 110 ? 23.688 -6.945 -15.829 1.00 51.03 110 LYS A N 1
ATOM 887 C CA . LYS A 1 110 ? 24.310 -7.618 -14.666 1.00 51.03 110 LYS A CA 1
ATOM 888 C C . LYS A 1 110 ? 25.070 -6.697 -13.681 1.00 51.03 110 LYS A C 1
ATOM 890 O O . LYS A 1 110 ? 25.714 -7.205 -12.772 1.00 51.03 110 LYS A O 1
ATOM 895 N N . SER A 1 111 ? 25.060 -5.378 -13.875 1.00 47.94 111 SER A N 1
ATOM 896 C CA . SER A 1 111 ? 25.921 -4.408 -13.195 1.00 47.94 111 SER A CA 1
ATOM 897 C C . SER A 1 111 ? 25.236 -3.543 -12.132 1.00 47.94 111 SER A C 1
ATOM 899 O O . SER A 1 111 ? 25.943 -2.846 -11.410 1.00 47.94 111 SER A O 1
ATOM 901 N N . HIS A 1 112 ? 23.904 -3.560 -11.992 1.00 47.31 112 HIS A N 1
ATOM 902 C CA . HIS A 1 112 ? 23.218 -2.702 -11.016 1.00 47.31 112 HIS A CA 1
ATOM 903 C C . HIS A 1 112 ? 22.052 -3.437 -10.352 1.00 47.31 112 HIS A C 1
ATOM 905 O O . HIS A 1 112 ? 21.128 -3.845 -11.045 1.00 47.31 112 HIS A O 1
ATOM 911 N N . GLY A 1 113 ? 22.076 -3.559 -9.020 1.00 49.16 113 GLY A N 1
ATOM 912 C CA . GLY A 1 113 ? 20.900 -3.958 -8.234 1.00 49.16 113 GLY A CA 1
ATOM 913 C C . GLY A 1 113 ? 20.953 -5.324 -7.548 1.00 49.16 113 GLY A C 1
ATOM 914 O O . GLY A 1 113 ? 19.905 -5.929 -7.359 1.00 49.16 113 GLY A O 1
ATOM 915 N N . CYS A 1 114 ? 22.129 -5.817 -7.151 1.00 51.44 114 CYS A N 1
ATOM 916 C CA . CYS A 1 114 ? 22.220 -6.958 -6.235 1.00 51.44 114 CYS A CA 1
ATOM 917 C C . CYS A 1 114 ? 21.940 -6.493 -4.799 1.00 51.44 114 CYS A C 1
ATOM 919 O O . CYS A 1 114 ? 22.872 -6.293 -4.026 1.00 51.44 114 CYS A O 1
ATOM 921 N N . SER A 1 115 ? 20.671 -6.273 -4.458 1.00 59.03 115 SER A N 1
ATOM 922 C CA . SER A 1 115 ? 20.272 -6.022 -3.071 1.00 59.03 115 SER A CA 1
ATOM 923 C C . SER A 1 115 ? 19.801 -7.334 -2.434 1.00 59.03 115 SER A C 1
ATOM 925 O O . SER A 1 115 ? 18.895 -7.966 -2.986 1.00 59.03 115 SER A O 1
ATOM 927 N N . PRO A 1 116 ? 20.375 -7.751 -1.290 1.00 62.72 116 PRO A N 1
ATOM 928 C CA . PRO A 1 116 ? 19.974 -8.973 -0.589 1.00 62.72 116 PRO A CA 1
ATOM 929 C C . PRO A 1 116 ? 18.575 -8.863 0.041 1.00 62.72 116 PRO A C 1
ATOM 931 O O . PRO A 1 116 ? 17.951 -9.880 0.342 1.00 62.72 116 PRO A O 1
ATOM 934 N N . SER A 1 117 ? 18.061 -7.639 0.232 1.00 73.62 117 SER A N 1
ATOM 935 C CA . SER A 1 117 ? 16.710 -7.382 0.736 1.00 73.62 117 SER A CA 1
ATOM 936 C C . SER A 1 117 ? 15.819 -6.753 -0.334 1.00 73.62 117 SER A C 1
ATOM 938 O O . SER A 1 117 ? 16.201 -5.823 -1.047 1.00 73.62 117 SER A O 1
ATOM 940 N N . ILE A 1 118 ? 14.577 -7.228 -0.399 1.00 80.88 118 ILE A N 1
ATOM 941 C CA . ILE A 1 118 ? 13.513 -6.645 -1.222 1.00 80.88 118 ILE A CA 1
ATOM 942 C C . ILE A 1 118 ? 13.235 -5.182 -0.859 1.00 80.88 118 ILE A C 1
ATOM 944 O O . ILE A 1 118 ? 12.921 -4.379 -1.736 1.00 80.88 118 ILE A O 1
ATOM 948 N N . VAL A 1 119 ? 13.358 -4.825 0.422 1.00 84.31 119 VAL A N 1
ATOM 949 C CA . VAL A 1 119 ? 13.133 -3.455 0.895 1.00 84.31 119 VAL A CA 1
ATOM 950 C C . VAL A 1 119 ? 14.182 -2.530 0.292 1.00 84.31 119 VAL A C 1
ATOM 952 O O . VAL A 1 119 ? 13.832 -1.544 -0.350 1.00 84.31 119 VAL A O 1
ATOM 955 N N . GLU A 1 120 ? 15.451 -2.916 0.393 1.00 84.25 120 GLU A N 1
ATOM 956 C CA . GLU A 1 120 ? 16.576 -2.173 -0.173 1.00 84.25 120 GLU A CA 1
ATOM 957 C C . GLU A 1 120 ? 16.473 -2.058 -1.701 1.00 84.25 120 GLU A C 1
ATOM 959 O O . GLU A 1 120 ? 16.743 -0.997 -2.267 1.00 84.25 120 GLU A O 1
ATOM 964 N N . PHE A 1 121 ? 16.016 -3.116 -2.381 1.00 83.56 121 PHE A N 1
ATOM 965 C CA . PHE A 1 121 ? 15.761 -3.078 -3.821 1.00 83.56 121 PHE A CA 1
ATOM 966 C C . PHE A 1 121 ? 14.716 -2.014 -4.190 1.00 83.56 121 PHE A C 1
ATOM 968 O O . PHE A 1 121 ? 14.937 -1.199 -5.091 1.00 83.56 121 PHE A O 1
ATOM 975 N N . ILE A 1 122 ? 13.584 -1.994 -3.482 1.00 86.56 122 ILE A N 1
ATOM 976 C CA . ILE A 1 122 ? 12.511 -1.026 -3.720 1.00 86.56 122 ILE A CA 1
ATOM 977 C C . ILE A 1 122 ? 12.966 0.396 -3.367 1.00 86.56 122 ILE A C 1
ATOM 979 O O . ILE A 1 122 ? 12.729 1.313 -4.151 1.00 86.56 122 ILE A O 1
ATOM 983 N N . GLU A 1 123 ? 13.668 0.594 -2.253 1.00 87.12 123 GLU A N 1
ATOM 984 C CA . GLU A 1 123 ? 14.223 1.896 -1.854 1.00 87.12 123 GLU A CA 1
ATOM 985 C C . GLU A 1 123 ? 15.249 2.421 -2.864 1.00 87.12 123 GLU A C 1
ATOM 987 O O . GLU A 1 123 ? 15.189 3.581 -3.277 1.00 87.12 123 GLU A O 1
ATOM 992 N N . THR A 1 124 ? 16.135 1.552 -3.350 1.00 84.31 124 THR A N 1
ATOM 993 C CA . THR A 1 124 ? 17.083 1.880 -4.422 1.00 84.31 124 THR A CA 1
ATOM 994 C C . THR A 1 124 ? 16.340 2.257 -5.702 1.00 84.31 124 THR A C 1
ATOM 996 O O . THR A 1 124 ? 16.701 3.222 -6.379 1.00 84.31 124 THR A O 1
ATOM 999 N N . ALA A 1 125 ? 15.258 1.548 -6.033 1.00 84.38 125 ALA A N 1
ATOM 1000 C CA . ALA A 1 125 ? 14.428 1.881 -7.183 1.00 84.38 125 ALA A CA 1
ATOM 1001 C C . ALA A 1 125 ? 13.688 3.224 -7.025 1.00 84.38 125 ALA A C 1
ATOM 1003 O O . ALA A 1 125 ? 13.579 3.971 -8.004 1.00 84.38 125 ALA A O 1
ATOM 1004 N N . MET A 1 126 ? 13.255 3.584 -5.812 1.00 87.81 126 MET A N 1
ATOM 1005 C CA . MET A 1 126 ? 12.733 4.925 -5.514 1.00 87.81 126 MET A CA 1
ATOM 1006 C C . MET A 1 126 ? 13.811 5.997 -5.692 1.00 87.81 126 MET A C 1
ATOM 1008 O O . MET A 1 126 ? 13.580 7.007 -6.359 1.00 87.81 126 MET A O 1
ATOM 1012 N N . LEU A 1 127 ? 15.017 5.763 -5.166 1.00 86.19 127 LEU A N 1
ATOM 1013 C CA . LEU A 1 127 ? 16.139 6.692 -5.294 1.00 86.19 127 LEU A CA 1
ATOM 1014 C C . LEU A 1 127 ? 16.521 6.915 -6.763 1.00 86.19 127 LEU A C 1
ATOM 1016 O O . LEU A 1 127 ? 16.726 8.052 -7.192 1.00 86.19 127 LEU A O 1
ATOM 1020 N N . HIS A 1 128 ? 16.584 5.850 -7.560 1.00 84.62 128 HIS A N 1
ATOM 1021 C CA . HIS A 1 128 ? 16.835 5.933 -8.999 1.00 84.62 128 HIS A CA 1
ATOM 1022 C C . HIS A 1 128 ? 15.738 6.709 -9.734 1.00 84.62 128 HIS A C 1
ATOM 1024 O O . HIS A 1 128 ? 16.055 7.570 -10.557 1.00 84.62 128 HIS A O 1
ATOM 1030 N N . SER A 1 129 ? 14.473 6.479 -9.373 1.00 85.19 129 SER A N 1
ATOM 1031 C CA . SER A 1 129 ? 13.330 7.209 -9.935 1.00 85.19 129 SER A CA 1
ATOM 1032 C C . SER A 1 129 ? 13.394 8.706 -9.618 1.00 85.19 129 SER A C 1
ATOM 1034 O O . SER A 1 129 ? 13.111 9.522 -10.490 1.00 85.19 129 SER A O 1
ATOM 1036 N N . ASN A 1 130 ? 13.809 9.074 -8.401 1.00 83.81 130 ASN A N 1
ATOM 1037 C CA . ASN A 1 130 ? 13.908 10.470 -7.969 1.00 83.81 130 ASN A CA 1
ATOM 1038 C C . ASN A 1 130 ? 15.147 11.189 -8.531 1.00 83.81 130 ASN A C 1
ATOM 1040 O O . ASN A 1 130 ? 15.099 12.372 -8.852 1.00 83.81 130 ASN A O 1
ATOM 1044 N N . THR A 1 131 ? 16.271 10.480 -8.656 1.00 80.88 131 THR A N 1
ATOM 1045 C CA . THR A 1 131 ? 17.530 11.054 -9.164 1.00 80.88 131 THR A CA 1
ATOM 1046 C C . THR A 1 131 ? 17.606 11.085 -10.688 1.00 80.88 131 THR A C 1
ATOM 1048 O O . THR A 1 131 ? 18.494 11.738 -11.232 1.00 80.88 131 THR A O 1
ATOM 1051 N N . GLY A 1 132 ? 16.736 10.347 -11.385 1.00 76.56 132 GLY A N 1
ATOM 1052 C CA . GLY A 1 132 ? 16.770 10.198 -12.842 1.00 76.56 132 GLY A CA 1
ATOM 1053 C C . GLY A 1 132 ? 18.004 9.454 -13.368 1.00 76.56 132 GLY A C 1
ATOM 1054 O O . GLY A 1 132 ? 18.191 9.369 -14.578 1.00 76.56 132 GLY A O 1
ATOM 1055 N N . LYS A 1 133 ? 18.850 8.906 -12.481 1.00 68.50 133 LYS A N 1
ATOM 1056 C CA . LYS A 1 133 ? 20.104 8.222 -12.843 1.00 68.50 133 LYS A CA 1
ATOM 1057 C C . LYS A 1 133 ? 19.870 6.902 -13.566 1.00 68.50 133 LYS A C 1
ATOM 1059 O O . LYS A 1 133 ? 20.692 6.493 -14.379 1.00 68.50 133 LYS A O 1
ATOM 1064 N N . PHE A 1 134 ? 18.781 6.217 -13.230 1.00 69.00 134 PHE A N 1
ATOM 1065 C CA . PHE A 1 134 ? 18.452 4.913 -13.783 1.00 69.00 134 PHE A CA 1
ATOM 1066 C C . PHE A 1 134 ? 16.936 4.740 -13.857 1.00 69.00 134 PHE A C 1
ATOM 1068 O O . PHE A 1 134 ? 16.213 5.131 -12.943 1.00 69.00 134 PHE A O 1
ATOM 1075 N N . GLN A 1 135 ? 16.457 4.140 -14.944 1.00 70.81 135 GLN A N 1
ATOM 1076 C CA . GLN A 1 135 ? 15.037 3.901 -15.173 1.00 70.81 135 GLN A CA 1
ATOM 1077 C C . GLN A 1 135 ? 14.805 2.427 -15.473 1.00 70.81 135 GLN A C 1
ATOM 1079 O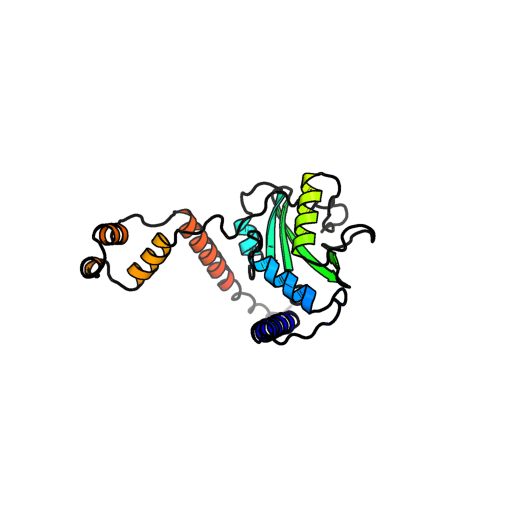 O . GLN A 1 135 ? 15.434 1.845 -16.357 1.00 70.81 135 GLN A O 1
ATOM 1084 N N . TYR A 1 136 ? 13.883 1.832 -14.724 1.00 75.81 136 TYR A N 1
ATOM 1085 C CA . TYR A 1 136 ? 13.381 0.495 -15.002 1.00 75.81 136 TYR A CA 1
ATOM 1086 C C . TYR A 1 136 ? 12.283 0.593 -16.057 1.00 75.81 136 TYR A C 1
ATOM 1088 O O . TYR A 1 136 ? 11.526 1.560 -16.080 1.00 75.81 136 TYR A O 1
ATOM 1096 N N . TYR A 1 137 ? 12.174 -0.417 -16.914 1.00 78.62 137 TYR A N 1
ATOM 1097 C CA . TYR A 1 137 ? 11.191 -0.441 -17.990 1.00 78.62 137 TYR A CA 1
ATOM 1098 C C . TYR A 1 137 ? 10.420 -1.751 -17.984 1.00 78.62 137 TYR A C 1
ATOM 1100 O O . TYR A 1 137 ? 11.005 -2.827 -17.849 1.00 78.62 137 TYR A O 1
ATOM 1108 N N . LEU A 1 138 ? 9.105 -1.659 -18.174 1.00 75.44 138 LEU A N 1
ATOM 1109 C CA . LEU A 1 138 ? 8.286 -2.830 -18.454 1.00 75.44 138 LEU A CA 1
ATOM 1110 C C . LEU A 1 138 ? 8.420 -3.246 -19.915 1.00 75.44 138 LEU A C 1
ATOM 1112 O O . LEU A 1 138 ? 8.560 -2.407 -20.812 1.00 75.44 138 LEU A O 1
ATOM 1116 N N . ARG A 1 139 ? 8.300 -4.555 -20.157 1.00 67.94 139 ARG A N 1
ATOM 1117 C CA . ARG A 1 139 ? 8.182 -5.100 -21.509 1.00 67.94 139 ARG A CA 1
ATOM 1118 C C . ARG A 1 139 ? 6.960 -4.493 -22.199 1.00 67.94 139 ARG A C 1
ATOM 1120 O O . ARG A 1 139 ? 5.863 -4.481 -21.641 1.00 67.94 139 ARG A O 1
ATOM 1127 N N . ALA A 1 140 ? 7.153 -4.022 -23.427 1.00 66.25 140 ALA A N 1
ATOM 1128 C CA . ALA A 1 140 ? 6.056 -3.564 -24.265 1.00 66.25 140 ALA A CA 1
ATOM 1129 C C . ALA A 1 140 ? 5.054 -4.710 -24.487 1.00 66.25 140 ALA A C 1
ATOM 1131 O O . ALA A 1 140 ? 5.444 -5.815 -24.870 1.00 66.25 140 ALA A O 1
ATOM 1132 N N . ARG A 1 141 ? 3.767 -4.446 -24.234 1.00 62.81 141 ARG A N 1
ATOM 1133 C CA . ARG A 1 141 ? 2.686 -5.428 -24.433 1.00 62.81 141 ARG A CA 1
ATOM 1134 C C . ARG A 1 141 ? 2.392 -5.687 -25.917 1.00 62.81 141 ARG A C 1
ATOM 1136 O O . ARG A 1 141 ? 1.905 -6.759 -26.246 1.00 62.81 141 ARG A O 1
ATOM 1143 N N . ALA A 1 142 ? 2.730 -4.741 -26.796 1.00 69.38 142 ALA A N 1
ATOM 1144 C CA . ALA A 1 142 ? 2.549 -4.838 -28.241 1.00 69.38 142 ALA A CA 1
ATOM 1145 C C . ALA A 1 142 ? 3.828 -4.440 -28.995 1.00 69.38 142 ALA A C 1
ATOM 1147 O O . ALA A 1 142 ? 4.599 -3.588 -28.539 1.00 69.38 142 ALA A O 1
ATOM 1148 N N . LEU A 1 143 ? 4.044 -5.059 -30.159 1.00 66.81 143 LEU A N 1
ATOM 1149 C CA . LEU A 1 143 ? 5.177 -4.772 -31.037 1.00 66.81 143 LEU A CA 1
ATOM 1150 C C . LEU A 1 143 ? 5.108 -3.304 -31.497 1.00 66.81 143 LEU A C 1
ATOM 1152 O O . LEU A 1 143 ? 4.092 -2.869 -32.027 1.00 66.81 143 LEU A O 1
ATOM 1156 N N . GLY A 1 144 ? 6.166 -2.528 -31.248 1.00 68.75 144 GLY A N 1
ATOM 1157 C CA . GLY A 1 144 ? 6.232 -1.101 -31.601 1.00 68.75 144 GLY A CA 1
ATOM 1158 C C . GLY A 1 144 ? 5.687 -0.123 -30.549 1.00 68.75 144 GLY A C 1
ATOM 1159 O O . GLY A 1 144 ? 5.827 1.084 -30.725 1.00 68.75 144 GLY A O 1
ATOM 1160 N N . SER A 1 145 ? 5.120 -0.597 -29.432 1.00 69.75 145 SER A N 1
ATOM 1161 C CA . SER A 1 145 ? 4.750 0.293 -28.322 1.00 69.75 145 SER A CA 1
ATOM 1162 C C . SER A 1 145 ? 5.984 0.720 -27.516 1.00 69.75 145 SER A C 1
ATOM 1164 O O . SER A 1 145 ? 6.807 -0.136 -27.177 1.00 69.75 145 SER A O 1
ATOM 1166 N N . PRO A 1 146 ? 6.123 2.009 -27.150 1.00 73.31 146 PRO A N 1
ATOM 1167 C CA . PRO A 1 146 ? 7.257 2.459 -26.356 1.00 73.31 146 PRO A CA 1
ATOM 1168 C C . PRO A 1 146 ? 7.202 1.839 -24.951 1.00 73.31 146 PRO A C 1
ATOM 1170 O O . PRO A 1 146 ? 6.127 1.849 -24.334 1.00 73.31 146 PRO A O 1
ATOM 1173 N N . PRO A 1 147 ? 8.336 1.347 -24.415 1.00 78.69 147 PRO A N 1
ATOM 1174 C CA . PRO A 1 147 ? 8.380 0.741 -23.092 1.00 78.69 147 PRO A CA 1
ATOM 1175 C C . PRO A 1 147 ? 7.875 1.723 -22.028 1.00 78.69 147 PRO A C 1
ATOM 1177 O O . PRO A 1 147 ? 8.045 2.944 -22.140 1.00 78.69 147 PRO A O 1
ATOM 1180 N N . VAL A 1 148 ? 7.202 1.187 -21.011 1.00 80.81 148 VAL A N 1
ATOM 1181 C CA . VAL A 1 148 ? 6.636 1.992 -19.921 1.00 80.81 148 VAL A CA 1
ATOM 1182 C C . VAL A 1 148 ? 7.694 2.114 -18.827 1.00 80.81 148 VAL A C 1
ATOM 1184 O O . VAL A 1 148 ? 8.112 1.077 -18.303 1.00 80.81 148 VAL A O 1
ATOM 1187 N N . PRO A 1 149 ? 8.153 3.333 -18.486 1.00 82.38 149 PRO A N 1
ATOM 1188 C CA . PRO A 1 149 ? 9.086 3.509 -17.386 1.00 82.38 149 PRO A CA 1
ATOM 1189 C C . PRO A 1 149 ? 8.382 3.211 -16.059 1.00 82.38 149 PRO A C 1
ATOM 1191 O O . PRO A 1 149 ? 7.261 3.662 -15.816 1.00 82.38 149 PRO A O 1
ATOM 1194 N N . VAL A 1 150 ? 9.052 2.462 -15.193 1.00 84.12 150 VAL A N 1
ATOM 1195 C CA . VAL A 1 150 ? 8.632 2.242 -13.811 1.00 84.12 150 VAL A CA 1
ATOM 1196 C C . VAL A 1 150 ? 9.212 3.380 -12.983 1.00 84.12 150 VAL A C 1
ATOM 1198 O O . VAL A 1 150 ? 10.423 3.452 -12.773 1.00 84.12 150 VAL A O 1
ATOM 1201 N N . LEU A 1 151 ? 8.340 4.283 -12.543 1.00 88.19 151 LEU A N 1
ATOM 1202 C CA . LEU A 1 151 ? 8.704 5.427 -11.714 1.00 88.19 151 LEU A CA 1
ATOM 1203 C C . LEU A 1 151 ? 8.103 5.235 -10.324 1.00 88.19 151 LEU A C 1
ATOM 1205 O O . LEU A 1 151 ? 6.886 5.271 -10.161 1.00 88.19 151 LEU A O 1
ATOM 1209 N N . LEU A 1 152 ? 8.956 5.022 -9.326 1.00 90.00 152 LEU A N 1
ATOM 1210 C CA . LEU A 1 152 ? 8.556 4.849 -7.929 1.00 90.00 152 LEU A CA 1
ATOM 1211 C C . LEU A 1 152 ? 8.769 6.161 -7.175 1.00 90.00 152 LEU A C 1
ATOM 1213 O O . LEU A 1 152 ? 9.771 6.339 -6.490 1.00 90.00 152 LEU A O 1
ATOM 1217 N N . LEU A 1 153 ? 7.853 7.112 -7.355 1.00 90.69 153 LEU A N 1
ATOM 1218 C CA . LEU A 1 153 ? 8.000 8.468 -6.809 1.00 90.69 153 LEU A CA 1
ATOM 1219 C C . LEU A 1 153 ? 7.166 8.684 -5.546 1.00 90.69 153 LEU A C 1
ATOM 1221 O O . LEU A 1 153 ? 7.574 9.418 -4.651 1.00 90.69 153 LEU A O 1
ATOM 1225 N N . LYS A 1 154 ? 5.977 8.076 -5.484 1.00 92.00 154 LYS A N 1
ATOM 1226 C CA . LYS A 1 154 ? 4.978 8.343 -4.445 1.00 92.00 154 LYS A CA 1
ATOM 1227 C C . LYS A 1 154 ? 4.466 7.031 -3.839 1.00 92.00 154 LYS A C 1
ATOM 1229 O O . LYS A 1 154 ? 3.520 6.452 -4.377 1.00 92.00 154 LYS A O 1
ATOM 1234 N N . PRO A 1 155 ? 5.075 6.541 -2.745 1.00 93.62 155 PRO A N 1
ATOM 1235 C CA . PRO A 1 155 ? 4.584 5.349 -2.063 1.00 93.62 155 PRO A CA 1
ATOM 1236 C C . PRO A 1 155 ? 3.186 5.601 -1.491 1.00 93.62 155 PRO A C 1
ATOM 1238 O O . PRO A 1 155 ? 2.991 6.546 -0.728 1.00 93.62 155 PRO A O 1
ATOM 1241 N N . ILE A 1 156 ? 2.224 4.746 -1.833 1.00 92.94 156 ILE A N 1
ATOM 1242 C CA . ILE A 1 156 ? 0.875 4.778 -1.264 1.00 92.94 156 ILE A CA 1
ATOM 1243 C C . ILE A 1 156 ? 0.865 3.966 0.025 1.00 92.94 156 ILE A C 1
ATOM 1245 O O . ILE A 1 156 ? 1.100 2.755 0.014 1.00 92.94 156 ILE A O 1
ATOM 1249 N N . SER A 1 157 ? 0.624 4.647 1.143 1.00 90.56 157 SER A N 1
ATOM 1250 C CA . SER A 1 157 ? 0.720 4.044 2.468 1.00 90.56 157 SER A CA 1
ATOM 1251 C C . SER A 1 157 ? -0.560 3.301 2.830 1.00 90.56 157 SER A C 1
ATOM 1253 O O . SER A 1 157 ? -1.648 3.869 2.798 1.00 90.56 157 SER A O 1
ATOM 1255 N N . ARG A 1 158 ? -0.436 2.065 3.314 1.00 86.31 158 ARG A N 1
ATOM 1256 C CA . ARG A 1 158 ? -1.539 1.309 3.929 1.00 86.31 158 ARG A CA 1
ATOM 1257 C C . ARG A 1 158 ? -2.125 1.990 5.165 1.00 86.31 158 ARG A C 1
ATOM 1259 O O . ARG A 1 158 ? -3.195 1.617 5.632 1.00 86.31 158 ARG A O 1
ATOM 1266 N N . PHE A 1 159 ? -1.404 2.971 5.706 1.00 82.56 159 PHE A N 1
ATOM 1267 C CA . PHE A 1 159 ? -1.816 3.749 6.862 1.00 82.56 159 PHE A CA 1
ATOM 1268 C C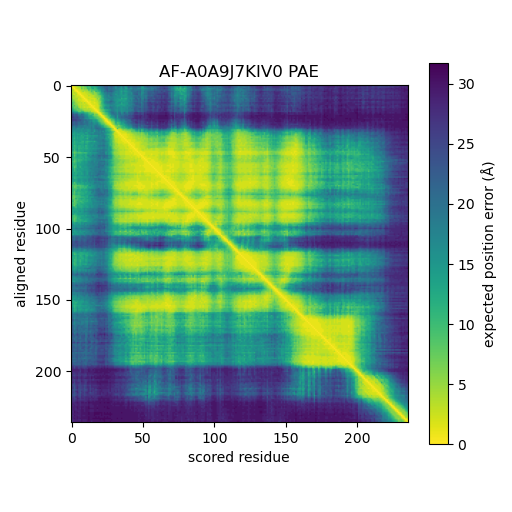 . PHE A 1 159 ? -2.481 5.087 6.501 1.00 82.56 159 PHE A C 1
ATOM 1270 O O . PHE A 1 159 ? -2.902 5.791 7.411 1.00 82.56 159 PHE A O 1
ATOM 1277 N N . GLU A 1 160 ? -2.577 5.445 5.211 1.00 74.88 160 GLU A N 1
ATOM 1278 C CA . GLU A 1 160 ? -3.055 6.763 4.745 1.00 74.88 160 GLU A CA 1
ATOM 1279 C C . GLU A 1 160 ? -4.481 7.075 5.235 1.00 74.88 160 GLU A C 1
ATOM 1281 O O . GLU A 1 160 ? -4.760 8.220 5.570 1.00 74.88 160 GLU A O 1
ATOM 1286 N N . ASN A 1 161 ? -5.330 6.049 5.400 1.00 70.56 161 ASN A N 1
ATOM 1287 C CA . ASN A 1 161 ? -6.742 6.194 5.784 1.00 70.56 161 ASN A CA 1
ATOM 1288 C C . ASN A 1 161 ? -7.134 5.384 7.036 1.00 70.56 161 ASN A C 1
ATOM 1290 O O . ASN A 1 161 ? -8.267 4.908 7.140 1.00 70.56 161 ASN A O 1
ATOM 1294 N N . LEU A 1 162 ? -6.222 5.171 7.993 1.00 78.50 162 LEU A N 1
ATOM 1295 C CA . LEU A 1 162 ? -6.606 4.484 9.230 1.00 78.50 162 LEU A CA 1
ATOM 1296 C C . LEU A 1 162 ? -7.510 5.363 10.096 1.00 78.50 162 LEU A C 1
ATOM 1298 O O . LEU A 1 162 ? -7.121 6.446 10.534 1.00 78.50 162 LEU A O 1
ATOM 1302 N N . LYS A 1 163 ? -8.698 4.845 10.418 1.00 78.06 163 LYS A N 1
ATOM 1303 C CA . LYS A 1 163 ? -9.556 5.435 11.447 1.00 78.06 163 LYS A CA 1
ATOM 1304 C C . LYS A 1 163 ? -8.848 5.404 12.798 1.00 78.06 163 LYS A C 1
ATOM 1306 O O . LYS A 1 163 ? -8.084 4.487 13.105 1.00 78.06 163 LYS A O 1
ATOM 1311 N N . THR A 1 164 ? -9.128 6.401 13.632 1.00 86.69 164 THR A N 1
ATOM 1312 C CA . THR A 1 164 ? -8.569 6.447 14.986 1.00 86.69 164 THR A CA 1
ATOM 1313 C C . THR A 1 164 ? -9.027 5.232 15.791 1.00 86.69 164 THR A C 1
ATOM 1315 O O . THR A 1 164 ? -10.142 4.736 15.611 1.00 86.69 164 THR A O 1
ATOM 1318 N N . LEU A 1 165 ? -8.202 4.773 16.737 1.00 89.75 165 LEU A N 1
ATOM 1319 C CA . LEU A 1 165 ? -8.585 3.685 17.643 1.00 89.75 165 LEU A CA 1
ATOM 1320 C C . LEU A 1 165 ? -9.908 3.994 18.363 1.00 89.75 165 LEU A C 1
ATOM 1322 O O . LEU A 1 165 ? -10.738 3.111 18.536 1.00 89.75 165 LEU A O 1
ATOM 1326 N N . GLN A 1 166 ? -10.132 5.262 18.722 1.00 89.75 166 GLN A N 1
ATOM 1327 C CA . GLN A 1 166 ? -11.381 5.722 19.325 1.00 89.75 166 GLN A CA 1
ATOM 1328 C C . GLN A 1 166 ? -12.594 5.453 18.415 1.00 89.75 166 GLN A C 1
ATOM 1330 O O . GLN A 1 166 ? -13.614 4.948 18.890 1.00 89.75 166 GLN A O 1
ATOM 1335 N N . HIS A 1 167 ? -12.472 5.735 17.115 1.00 87.25 167 HIS A N 1
ATOM 1336 C CA . HIS A 1 167 ? -13.520 5.486 16.126 1.00 87.25 167 HIS A CA 1
ATOM 1337 C C . HIS A 1 167 ? -13.746 3.983 15.895 1.00 87.25 167 HIS A C 1
ATOM 1339 O O . HIS A 1 167 ? -14.889 3.524 15.886 1.00 87.25 167 HIS A O 1
ATOM 1345 N N . ILE A 1 168 ? -12.669 3.195 15.810 1.00 86.94 168 ILE A N 1
ATOM 1346 C CA . ILE A 1 168 ? -12.750 1.730 15.684 1.00 86.94 168 ILE A CA 1
ATOM 1347 C C . ILE A 1 168 ? -13.459 1.126 16.907 1.00 86.94 168 ILE A C 1
ATOM 1349 O O . ILE A 1 168 ? -14.410 0.357 16.759 1.00 86.94 168 ILE A O 1
ATOM 1353 N N . CYS A 1 169 ? -13.058 1.514 18.122 1.00 89.81 169 CYS A N 1
ATOM 1354 C CA . CYS A 1 169 ? -13.698 1.071 19.363 1.00 89.81 169 CYS A CA 1
ATOM 1355 C C . CYS A 1 169 ? -15.182 1.443 19.394 1.00 89.81 169 CYS A C 1
ATOM 1357 O O . CYS A 1 169 ? -16.017 0.619 19.764 1.00 89.81 169 CYS A O 1
ATOM 1359 N N . ARG A 1 170 ? -15.534 2.658 18.962 1.00 89.31 170 ARG A N 1
ATOM 1360 C CA . ARG A 1 170 ? -16.929 3.089 18.856 1.00 89.31 170 ARG A CA 1
ATOM 1361 C C . ARG A 1 170 ? -17.748 2.183 17.943 1.00 89.31 170 ARG A C 1
ATOM 1363 O O . ARG A 1 170 ? -18.858 1.804 18.316 1.00 89.31 170 ARG A O 1
ATOM 1370 N N . PHE A 1 171 ? -17.218 1.841 16.773 1.00 86.75 171 PHE A N 1
ATOM 1371 C CA . PHE A 1 171 ? -17.901 0.967 15.823 1.00 86.75 171 PHE A CA 1
ATOM 1372 C C . PHE A 1 171 ? -18.159 -0.424 16.419 1.00 86.75 171 PHE A C 1
ATOM 1374 O O . PHE A 1 171 ? -19.278 -0.931 16.351 1.00 86.75 171 PHE A O 1
ATOM 1381 N N . VAL A 1 172 ? -17.157 -1.010 17.084 1.00 89.31 172 VAL A N 1
ATOM 1382 C CA . VAL A 1 172 ? -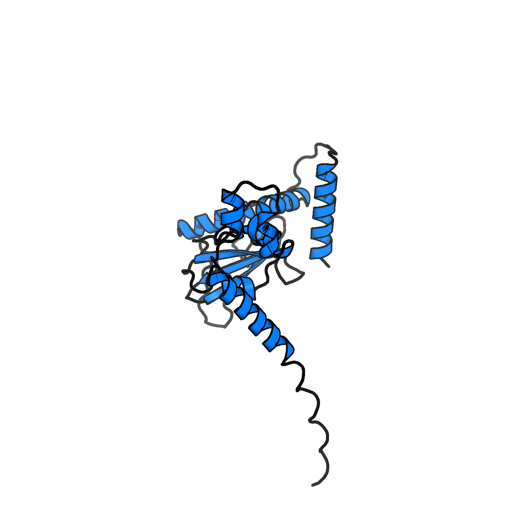17.294 -2.311 17.760 1.00 89.31 172 VAL A CA 1
ATOM 1383 C C . VAL A 1 172 ? -18.324 -2.250 18.892 1.00 89.31 172 VAL A C 1
ATOM 1385 O O . VAL A 1 172 ? -19.188 -3.122 18.975 1.00 89.31 172 VAL A O 1
ATOM 1388 N N . ILE A 1 173 ? -18.294 -1.205 19.726 1.00 89.75 173 ILE A N 1
ATOM 1389 C CA . ILE A 1 173 ? -19.246 -1.035 20.835 1.00 89.75 173 ILE A CA 1
ATOM 1390 C C . ILE A 1 173 ? -20.682 -0.908 20.310 1.00 89.75 173 ILE A C 1
ATOM 1392 O O . ILE A 1 173 ? -21.573 -1.594 20.806 1.00 89.75 173 ILE A O 1
ATOM 1396 N N . ARG A 1 174 ? -20.916 -0.098 19.268 1.00 86.81 174 ARG A N 1
ATOM 1397 C CA . ARG A 1 174 ? -22.251 0.080 18.661 1.00 86.81 174 ARG A CA 1
ATOM 1398 C C . ARG A 1 174 ? -22.774 -1.177 17.959 1.00 86.81 174 ARG A C 1
ATOM 1400 O O . ARG A 1 174 ? -23.983 -1.323 17.827 1.00 86.81 174 ARG A O 1
ATOM 1407 N N . LYS A 1 175 ? -21.893 -2.085 17.521 1.00 85.50 175 LYS A N 1
ATOM 1408 C CA . LYS A 1 175 ? -22.296 -3.400 16.991 1.00 85.50 175 LYS A CA 1
ATOM 1409 C C . LYS A 1 175 ? -22.790 -4.355 18.075 1.00 85.50 175 LYS A C 1
ATOM 1411 O O . LYS A 1 175 ? -23.626 -5.203 17.788 1.00 85.50 175 LYS A O 1
ATOM 1416 N N . GLN A 1 176 ? -22.262 -4.244 19.292 1.00 87.94 176 GLN A N 1
ATOM 1417 C CA . GLN A 1 176 ? -22.598 -5.151 20.395 1.00 87.94 176 GLN A CA 1
ATOM 1418 C C . GLN A 1 176 ? -23.708 -4.607 21.300 1.00 87.94 176 GLN A C 1
ATOM 1420 O O . GLN A 1 176 ? -24.442 -5.382 21.909 1.00 87.94 176 GLN A O 1
ATOM 1425 N N . VAL A 1 177 ? -23.839 -3.283 21.396 1.00 89.56 177 VAL A N 1
ATOM 1426 C CA . VAL A 1 177 ? -24.761 -2.612 22.316 1.00 89.56 177 VAL A CA 1
ATOM 1427 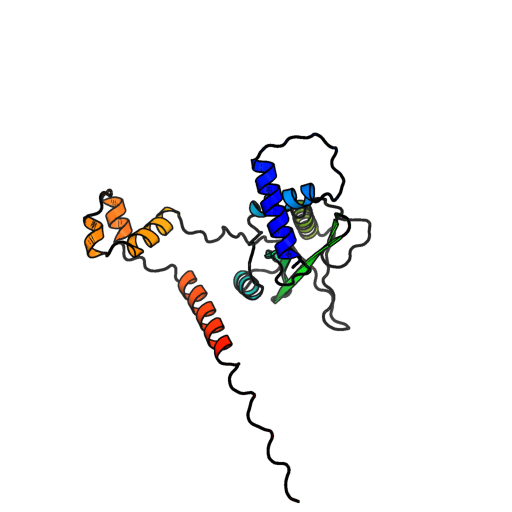C C . VAL A 1 177 ? -25.730 -1.745 21.523 1.00 89.56 177 VAL A C 1
ATOM 1429 O O . VAL A 1 177 ? -25.320 -0.864 20.767 1.00 89.56 177 VAL A O 1
ATOM 1432 N N . ARG A 1 178 ? -27.034 -1.974 21.722 1.00 86.44 178 ARG A N 1
ATOM 1433 C CA . ARG A 1 178 ? -28.095 -1.115 21.173 1.00 86.44 178 ARG A CA 1
ATOM 1434 C C . ARG A 1 178 ? -27.930 0.321 21.665 1.00 86.44 178 ARG A C 1
ATOM 1436 O O . ARG A 1 178 ? -27.570 0.531 22.820 1.00 86.44 178 ARG A O 1
ATOM 1443 N N . ILE A 1 179 ? -28.270 1.292 20.816 1.00 86.25 179 ILE A N 1
ATOM 1444 C CA . ILE A 1 179 ? -28.126 2.720 21.131 1.00 86.25 179 ILE A CA 1
ATOM 1445 C C . ILE A 1 179 ? -28.847 3.112 22.432 1.00 86.25 179 ILE A C 1
ATOM 1447 O O . ILE A 1 179 ? -28.267 3.811 23.256 1.00 86.25 179 ILE A O 1
ATOM 1451 N N . ASP A 1 180 ? -30.030 2.536 22.667 1.00 90.00 180 ASP A N 1
ATOM 1452 C CA . ASP A 1 180 ? -30.863 2.741 23.862 1.00 90.00 180 ASP A CA 1
ATOM 1453 C C . ASP A 1 180 ? -30.176 2.299 25.171 1.00 90.00 180 ASP A C 1
ATOM 1455 O O . ASP A 1 180 ? -30.530 2.747 26.257 1.00 90.00 180 ASP A O 1
ATOM 1459 N N . HIS A 1 181 ? -29.186 1.404 25.085 1.00 90.31 181 HIS A N 1
ATOM 1460 C CA . HIS A 1 181 ? -28.477 0.842 26.237 1.00 90.31 181 HIS A CA 1
ATOM 1461 C C . HIS A 1 181 ? -27.082 1.446 26.448 1.00 90.31 181 HIS A C 1
ATOM 1463 O O . HIS A 1 181 ? -26.393 1.067 27.396 1.00 90.31 181 HIS A O 1
ATOM 1469 N N . ILE A 1 182 ? -26.646 2.394 25.610 1.00 89.81 182 ILE A N 1
ATOM 1470 C CA . ILE A 1 182 ? -25.319 3.022 25.741 1.00 89.81 182 ILE A CA 1
ATOM 1471 C C . ILE A 1 182 ? -25.192 3.774 27.075 1.00 89.81 182 ILE A C 1
ATOM 1473 O O . ILE A 1 182 ? -24.126 3.768 27.698 1.00 89.81 182 ILE A O 1
ATOM 1477 N N . ASP A 1 183 ? -26.290 4.346 27.571 1.00 89.31 183 ASP A N 1
ATOM 1478 C CA . ASP A 1 183 ? -26.316 5.058 28.850 1.00 89.31 183 ASP A CA 1
ATOM 1479 C C . ASP A 1 183 ? -26.090 4.151 30.064 1.00 89.31 183 ASP A C 1
ATOM 1481 O O . ASP A 1 183 ? -25.621 4.627 31.103 1.00 89.31 183 ASP A O 1
ATOM 1485 N N . LEU A 1 184 ? -26.328 2.844 29.925 1.00 92.06 184 LEU A N 1
ATOM 1486 C CA . LEU A 1 184 ? -26.110 1.848 30.978 1.00 92.06 184 LEU A CA 1
ATOM 1487 C C . LEU A 1 184 ? -24.645 1.404 31.082 1.00 92.06 184 LEU A C 1
ATOM 1489 O O . LEU A 1 184 ? -24.262 0.779 32.069 1.00 92.06 184 LEU A O 1
ATOM 1493 N N . LEU A 1 185 ? -23.804 1.733 30.095 1.00 92.00 185 LEU A N 1
ATOM 1494 C CA . LEU A 1 185 ? -22.402 1.324 30.104 1.00 92.00 185 LEU A CA 1
ATOM 1495 C C . LEU A 1 185 ? -21.618 2.028 31.228 1.00 92.00 185 LEU A C 1
ATOM 1497 O O . LEU A 1 185 ? -21.845 3.218 31.488 1.00 92.00 185 LEU A O 1
ATOM 1501 N N . PRO A 1 186 ? -20.642 1.351 31.862 1.00 93.88 186 PRO A N 1
ATOM 1502 C CA . PRO A 1 186 ? -19.772 1.936 32.882 1.00 93.88 186 PRO A CA 1
ATOM 1503 C C . PRO A 1 186 ? -18.684 2.820 32.244 1.00 93.88 186 PRO A C 1
ATOM 1505 O O . PRO A 1 186 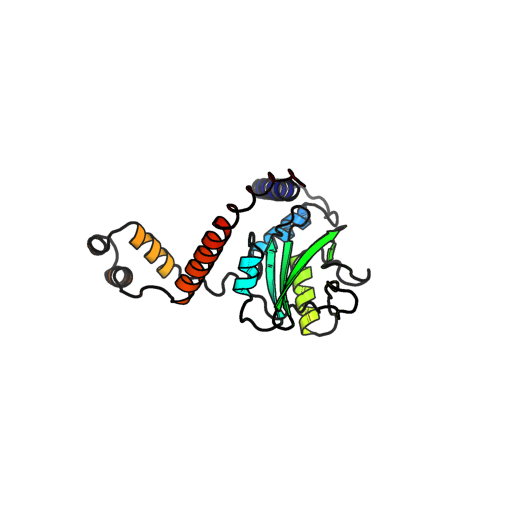? -17.489 2.608 32.426 1.00 93.88 186 PRO A O 1
ATOM 1508 N N . LEU A 1 187 ? -19.102 3.806 31.446 1.00 92.75 187 LEU A N 1
ATOM 1509 C CA . LEU A 1 187 ? -18.233 4.724 30.714 1.00 92.75 187 LEU A CA 1
ATOM 1510 C C . LEU A 1 187 ? -18.434 6.177 31.182 1.00 92.75 187 LEU A C 1
ATOM 1512 O O . LEU A 1 187 ? -19.550 6.563 31.547 1.00 92.75 187 LEU A O 1
ATOM 1516 N N . PRO A 1 188 ? -17.389 7.021 31.122 1.00 95.69 188 PRO A N 1
ATOM 1517 C CA . PRO A 1 188 ? -17.509 8.462 31.321 1.00 95.69 188 PRO A CA 1
ATOM 1518 C C . PRO A 1 188 ? -18.532 9.107 30.375 1.00 95.69 188 PRO A C 1
ATOM 1520 O O . PRO A 1 188 ? -18.661 8.709 29.216 1.00 95.69 188 PRO A O 1
ATOM 1523 N N . LYS A 1 189 ? -19.204 10.172 30.838 1.00 91.12 189 LYS A N 1
ATOM 1524 C CA . LYS A 1 189 ? -20.248 10.883 30.070 1.00 91.12 189 LYS A CA 1
ATOM 1525 C C . LYS A 1 189 ? -19.773 11.332 28.683 1.00 91.12 189 LYS A C 1
ATOM 1527 O O . LYS A 1 189 ? -20.501 11.164 27.715 1.00 91.12 189 LYS A O 1
ATOM 1532 N N . GLY A 1 190 ? -18.539 11.833 28.574 1.00 90.50 190 GLY A N 1
ATOM 1533 C CA . GLY A 1 190 ? -17.971 12.263 27.290 1.00 90.50 190 GLY A CA 1
ATOM 1534 C C . GLY A 1 190 ? -17.859 11.131 26.264 1.00 90.50 190 GLY A C 1
ATOM 1535 O O . GLY A 1 190 ? -18.121 11.346 25.086 1.00 90.50 190 GLY A O 1
ATOM 1536 N N . LEU A 1 191 ? -17.553 9.906 26.709 1.00 90.38 191 LEU A N 1
ATOM 1537 C CA . LEU A 1 191 ? -17.527 8.742 25.823 1.00 90.38 191 LEU A CA 1
ATOM 1538 C C . LEU A 1 191 ? -18.933 8.264 25.463 1.00 90.38 191 LEU A C 1
ATOM 1540 O O . LEU A 1 191 ? -19.135 7.841 24.334 1.00 90.38 191 LEU A O 1
ATOM 1544 N N . LYS A 1 192 ? -19.913 8.375 26.367 1.00 91.69 192 LYS A N 1
ATOM 1545 C CA . LYS A 1 192 ? -21.319 8.073 26.046 1.00 91.69 192 LYS A CA 1
ATOM 1546 C C . LYS A 1 192 ? -21.855 8.998 24.958 1.00 91.69 192 LYS A C 1
ATOM 1548 O O . LYS A 1 192 ? -22.373 8.502 23.968 1.00 91.69 192 LYS A O 1
ATOM 1553 N N . VAL A 1 193 ? -21.618 10.307 25.094 1.00 90.69 193 VAL A N 1
ATOM 1554 C CA . VAL A 1 193 ? -21.946 11.310 24.063 1.00 90.69 193 VAL A CA 1
ATOM 1555 C C . VAL A 1 193 ? -21.234 10.988 22.752 1.00 90.69 193 VAL A C 1
ATOM 1557 O O . VAL A 1 193 ? -21.857 10.956 21.696 1.00 90.69 193 VAL A O 1
ATOM 1560 N N . TYR A 1 194 ? -19.937 10.673 22.818 1.00 89.56 194 TYR A N 1
ATOM 1561 C CA . TYR A 1 194 ? -19.206 10.256 21.629 1.00 89.56 194 TYR A CA 1
ATOM 1562 C C . TYR A 1 194 ? -19.782 8.982 21.013 1.00 89.56 194 TYR A C 1
ATOM 1564 O O . TYR A 1 194 ? -19.758 8.873 19.807 1.00 89.56 194 TYR A O 1
ATOM 1572 N N . LEU A 1 195 ? -20.300 8.013 21.769 1.00 88.75 195 LEU A N 1
ATOM 1573 C CA . LEU A 1 195 ? -20.884 6.790 21.210 1.00 88.75 195 LEU A CA 1
ATOM 1574 C C . LEU A 1 195 ? -22.262 7.033 20.574 1.00 88.75 195 LEU A C 1
ATOM 1576 O O . LEU A 1 195 ? -22.552 6.417 19.542 1.00 88.75 195 LEU A O 1
ATOM 1580 N N . THR A 1 196 ? -23.070 7.939 21.131 1.00 87.44 196 THR A N 1
ATOM 1581 C CA . THR A 1 196 ? -24.429 8.264 20.658 1.00 87.44 196 THR A CA 1
ATOM 1582 C C . THR A 1 196 ? -24.474 9.263 19.502 1.00 87.44 196 THR A C 1
ATOM 1584 O O . THR A 1 196 ? -25.490 9.326 18.818 1.00 87.44 196 THR A O 1
ATOM 1587 N N . ASP A 1 197 ? -23.383 9.987 19.232 1.00 84.56 197 ASP A N 1
ATOM 1588 C CA . ASP A 1 197 ? -23.312 11.004 18.173 1.00 84.56 197 ASP A CA 1
ATOM 1589 C C . ASP A 1 197 ? -23.732 10.479 16.774 1.00 84.56 197 ASP A C 1
ATOM 1591 O O . ASP A 1 197 ? -23.528 9.318 16.403 1.00 84.56 197 ASP A O 1
ATOM 1595 N N . CYS A 1 198 ? -24.331 11.342 15.967 1.00 67.25 198 CYS A N 1
ATOM 1596 C CA . CYS A 1 198 ? -24.982 10.975 14.717 1.00 67.25 198 CYS A CA 1
ATOM 1597 C C . CYS A 1 198 ? -24.015 10.881 13.538 1.00 67.25 198 CYS A C 1
ATOM 1599 O O . CYS A 1 198 ? -24.486 10.550 12.459 1.00 67.25 198 CYS A O 1
ATOM 1601 N N . GLN A 1 199 ? -22.722 11.204 13.703 1.00 57.53 199 GLN A N 1
ATOM 1602 C CA . GLN A 1 199 ? -21.761 11.271 12.593 1.00 57.53 199 GLN A CA 1
ATOM 1603 C C . GLN A 1 199 ? -21.619 9.907 11.909 1.00 57.53 199 GLN A C 1
ATOM 1605 O O . GLN A 1 199 ? -20.866 9.024 12.326 1.00 57.53 199 GLN A O 1
ATOM 1610 N N . TYR A 1 200 ? -22.456 9.748 10.892 1.00 52.69 200 TYR A N 1
ATOM 1611 C CA . TYR A 1 200 ? -22.684 8.555 10.116 1.00 52.69 200 TYR A CA 1
ATOM 1612 C C . TYR A 1 200 ? -21.802 8.704 8.874 1.00 52.69 200 TYR A C 1
ATOM 1614 O O . TYR A 1 200 ? -22.122 9.489 7.994 1.00 52.69 200 TYR A O 1
ATOM 1622 N N . TYR A 1 201 ? -20.709 7.934 8.868 1.00 51.97 201 TYR A N 1
ATOM 1623 C CA . TYR A 1 201 ? -19.948 7.502 7.696 1.00 51.97 201 TYR A CA 1
ATOM 1624 C C . TYR A 1 201 ? -19.139 8.608 7.008 1.00 51.97 201 TYR A C 1
ATOM 1626 O O . TYR A 1 201 ? -19.662 9.552 6.426 1.00 51.97 201 TYR A O 1
ATOM 1634 N N . ASP A 1 202 ? -17.813 8.453 7.034 1.00 52.06 202 ASP A N 1
ATOM 1635 C CA . ASP A 1 202 ? -16.984 9.103 6.027 1.00 52.06 202 ASP A CA 1
ATOM 1636 C C . ASP A 1 202 ? -17.459 8.574 4.669 1.00 52.06 202 ASP A C 1
ATOM 1638 O O . ASP A 1 202 ? -17.343 7.382 4.391 1.00 52.06 202 ASP A O 1
ATOM 1642 N N . ILE A 1 203 ? -18.034 9.462 3.857 1.00 49.88 203 ILE A N 1
ATOM 1643 C CA . ILE A 1 203 ? -18.667 9.187 2.554 1.00 49.88 203 ILE A CA 1
ATOM 1644 C C . ILE A 1 203 ? -17.755 8.343 1.636 1.00 49.88 203 ILE A C 1
ATOM 1646 O O . ILE A 1 203 ? -18.232 7.597 0.788 1.00 49.88 203 ILE A O 1
ATOM 1650 N N . GLU A 1 204 ? -16.438 8.408 1.841 1.00 55.00 204 GLU A N 1
ATOM 1651 C CA . GLU A 1 204 ? -15.431 7.630 1.112 1.00 55.00 204 GLU A CA 1
ATOM 1652 C C . GLU A 1 204 ? -15.455 6.114 1.389 1.00 55.00 204 GLU A C 1
ATOM 1654 O O . GLU A 1 204 ? -14.962 5.338 0.572 1.00 55.00 204 GLU A O 1
ATOM 1659 N N . GLU A 1 205 ? -15.977 5.663 2.535 1.00 52.41 205 GLU A N 1
ATOM 1660 C CA . GLU A 1 205 ? -16.059 4.228 2.842 1.00 52.41 205 GLU A CA 1
ATOM 1661 C C . GLU A 1 205 ? -17.281 3.575 2.194 1.00 52.41 205 GLU A C 1
ATOM 1663 O O . GLU A 1 205 ? -17.164 2.470 1.671 1.00 52.41 205 GLU A O 1
ATOM 1668 N N . GLU A 1 206 ? -18.428 4.257 2.165 1.00 47.94 206 GLU A N 1
ATOM 1669 C CA . GLU A 1 206 ? -19.652 3.738 1.541 1.00 47.94 206 GLU A CA 1
ATOM 1670 C C . GLU A 1 206 ? -19.465 3.575 0.025 1.00 47.94 206 GLU A C 1
ATOM 1672 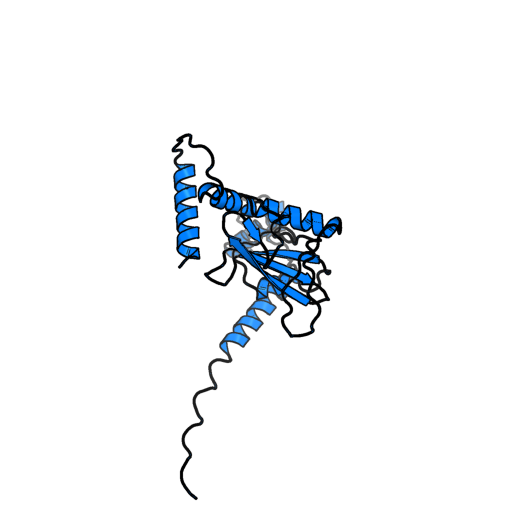O O . GLU A 1 206 ? -19.774 2.516 -0.512 1.00 47.94 206 GLU A O 1
ATOM 1677 N N . THR A 1 207 ? -18.821 4.541 -0.646 1.00 50.75 207 THR A N 1
ATOM 1678 C CA . THR A 1 207 ? -18.488 4.425 -2.077 1.00 50.75 207 THR A CA 1
ATOM 1679 C C . THR A 1 207 ? -17.551 3.253 -2.360 1.00 50.75 207 THR A C 1
ATOM 1681 O O . THR A 1 207 ? -17.780 2.498 -3.300 1.00 50.75 207 THR A O 1
ATOM 1684 N N . PHE A 1 208 ? -16.532 3.038 -1.522 1.00 50.19 208 PHE A N 1
ATOM 1685 C CA . PHE A 1 208 ? -15.584 1.938 -1.698 1.00 50.19 208 PHE A CA 1
ATOM 1686 C C . PHE A 1 208 ? -16.223 0.558 -1.462 1.00 50.19 208 PHE A C 1
ATOM 1688 O O . PHE A 1 208 ? -15.928 -0.391 -2.192 1.00 50.19 208 PHE A O 1
ATOM 1695 N N . PHE A 1 209 ? -17.092 0.419 -0.455 1.00 46.91 209 PHE A N 1
ATOM 1696 C CA . PHE A 1 209 ? -17.787 -0.844 -0.181 1.00 46.91 209 PHE A CA 1
ATOM 1697 C C . PHE A 1 209 ? -18.916 -1.122 -1.185 1.00 46.91 209 PHE A C 1
ATOM 1699 O O . PHE A 1 209 ? -19.049 -2.268 -1.621 1.00 46.91 209 PHE A O 1
ATOM 1706 N N . ASP A 1 210 ? -19.667 -0.104 -1.614 1.00 51.47 210 ASP A N 1
ATOM 1707 C CA . ASP A 1 210 ? -20.714 -0.244 -2.634 1.00 51.47 210 ASP A CA 1
ATOM 1708 C C . ASP A 1 210 ? -20.136 -0.571 -4.015 1.00 51.47 210 ASP A C 1
ATOM 1710 O O . ASP A 1 210 ? -20.687 -1.410 -4.731 1.00 51.47 210 ASP A O 1
ATOM 1714 N N . GLU A 1 211 ? -19.002 0.029 -4.395 1.00 55.06 211 GLU A N 1
ATOM 1715 C CA . GLU A 1 211 ? -18.313 -0.304 -5.646 1.00 55.06 211 GLU A CA 1
ATOM 1716 C C . GLU A 1 211 ? -17.818 -1.755 -5.656 1.00 55.06 211 GLU A C 1
ATOM 1718 O O . GLU A 1 211 ? -18.013 -2.458 -6.650 1.00 55.06 211 GLU A O 1
ATOM 1723 N N . ARG A 1 212 ? -17.233 -2.243 -4.552 1.00 55.47 212 ARG A N 1
ATOM 1724 C CA . ARG A 1 212 ? -16.821 -3.654 -4.441 1.00 55.47 212 ARG A CA 1
ATOM 1725 C C . ARG A 1 212 ? -18.009 -4.601 -4.526 1.00 55.47 212 ARG A C 1
ATOM 1727 O O . ARG A 1 212 ? -17.947 -5.576 -5.269 1.00 55.47 212 ARG A O 1
ATOM 1734 N N . LYS A 1 213 ? -19.092 -4.296 -3.811 1.00 51.44 213 LYS A N 1
ATOM 1735 C CA . LYS A 1 213 ? -20.291 -5.135 -3.794 1.00 51.44 213 LYS A CA 1
ATOM 1736 C C . LYS A 1 213 ? -20.947 -5.212 -5.177 1.00 51.44 213 LYS A C 1
ATOM 1738 O O . LYS A 1 213 ? -21.261 -6.305 -5.631 1.00 51.44 213 LYS A O 1
ATOM 1743 N N . ARG A 1 214 ? -21.043 -4.088 -5.902 1.00 63.66 214 ARG A N 1
ATOM 1744 C CA . ARG A 1 214 ? -21.527 -4.067 -7.297 1.00 63.66 214 ARG A CA 1
ATOM 1745 C C . ARG A 1 214 ? -20.644 -4.883 -8.241 1.00 63.66 214 ARG A C 1
ATOM 1747 O O . ARG A 1 214 ? -21.170 -5.601 -9.086 1.00 63.66 214 ARG A O 1
ATOM 1754 N N . LYS A 1 215 ? -19.316 -4.794 -8.097 1.00 57.78 215 LYS A N 1
ATOM 1755 C CA . LYS A 1 215 ? -18.371 -5.591 -8.897 1.00 57.78 215 LYS A CA 1
ATOM 1756 C C . LYS A 1 215 ? -18.481 -7.091 -8.605 1.00 57.78 215 LYS A C 1
ATOM 1758 O O . LYS A 1 215 ? -18.334 -7.895 -9.519 1.00 57.78 215 LYS A O 1
ATOM 1763 N N . GLU A 1 216 ? -18.728 -7.474 -7.356 1.00 60.38 216 GLU A N 1
ATOM 1764 C CA . GLU A 1 216 ? -18.925 -8.874 -6.956 1.00 60.38 216 GLU A CA 1
ATOM 1765 C C . GLU A 1 216 ? -20.267 -9.429 -7.467 1.00 60.38 216 GLU A C 1
ATOM 1767 O O . GLU A 1 216 ? -20.297 -10.535 -8.001 1.00 60.38 216 GLU A O 1
ATOM 1772 N N . GLU A 1 217 ? -21.343 -8.638 -7.409 1.00 64.25 217 GLU A N 1
ATOM 1773 C CA . GLU A 1 217 ? -22.674 -9.000 -7.928 1.00 64.25 217 GLU A CA 1
ATOM 1774 C C . GLU A 1 217 ? -22.694 -9.125 -9.463 1.00 64.25 217 GLU A C 1
ATOM 1776 O O . GLU A 1 217 ? -23.281 -10.066 -10.000 1.00 64.25 217 GLU A O 1
ATOM 1781 N N . GLN A 1 218 ? -21.990 -8.244 -10.185 1.00 59.53 218 GLN A N 1
ATOM 1782 C CA . GLN A 1 218 ? -21.829 -8.360 -11.642 1.00 59.53 218 GLN A CA 1
ATOM 1783 C C . GLN A 1 218 ? -21.003 -9.583 -12.052 1.00 59.53 218 GLN A C 1
ATOM 1785 O O . GLN A 1 218 ? -21.251 -10.160 -13.104 1.00 59.53 218 GLN A O 1
ATOM 1790 N N . LYS A 1 219 ? -20.057 -10.025 -11.218 1.00 53.03 219 LYS A N 1
ATOM 1791 C CA . LYS A 1 219 ? -19.208 -11.185 -11.519 1.00 53.03 219 LYS A CA 1
ATOM 1792 C C . LYS A 1 219 ? -19.902 -12.526 -11.268 1.00 53.03 219 LYS A C 1
ATOM 1794 O O . LYS A 1 219 ? -19.480 -13.529 -11.826 1.00 53.03 219 LYS A O 1
ATOM 1799 N N . SER A 1 220 ? -20.955 -12.547 -10.449 1.00 52.06 220 SER A N 1
ATOM 1800 C CA . SER A 1 220 ? -21.809 -13.727 -10.248 1.00 52.06 220 SER A CA 1
ATOM 1801 C C . SER A 1 220 ? -22.938 -13.869 -11.275 1.00 52.06 220 SER A C 1
ATOM 1803 O O . SER A 1 220 ? -23.601 -14.899 -11.285 1.00 52.06 220 SER A O 1
ATOM 1805 N N . GLY A 1 221 ? -23.185 -12.843 -12.097 1.00 46.75 221 GLY A N 1
ATOM 1806 C CA . GLY A 1 221 ? -24.284 -12.824 -13.069 1.00 46.75 221 GLY A CA 1
ATOM 1807 C C . GLY A 1 221 ? -23.922 -13.304 -14.475 1.00 46.75 221 GLY A C 1
ATOM 1808 O O . GLY A 1 221 ? -24.828 -13.537 -15.260 1.00 46.75 221 GLY A O 1
ATOM 1809 N N . ASP A 1 222 ? -22.632 -13.462 -14.783 1.00 45.97 222 ASP A N 1
ATOM 1810 C CA . ASP A 1 222 ? -22.135 -13.713 -16.150 1.00 45.97 222 ASP A CA 1
ATOM 1811 C C . ASP A 1 222 ? -21.783 -15.191 -16.423 1.00 45.97 222 ASP A C 1
ATOM 1813 O O . ASP A 1 222 ? -21.279 -15.516 -17.488 1.00 45.97 222 ASP A O 1
ATOM 1817 N N . ASP A 1 223 ? -22.043 -16.097 -15.471 1.00 46.47 223 ASP A N 1
ATOM 1818 C CA . ASP A 1 223 ? -21.730 -17.540 -15.579 1.00 46.47 223 ASP A CA 1
ATOM 1819 C C . ASP A 1 223 ? -22.986 -18.393 -15.891 1.00 46.47 223 ASP A C 1
ATOM 1821 O O . ASP A 1 223 ? -23.017 -19.586 -15.599 1.00 46.47 223 ASP A O 1
ATOM 1825 N N . SER A 1 224 ? -24.061 -17.780 -16.418 1.00 45.88 224 SER A N 1
ATOM 1826 C CA . SER A 1 224 ? -25.368 -18.451 -16.611 1.00 45.88 224 SER A CA 1
ATOM 1827 C C . SER A 1 224 ? -25.812 -18.668 -18.062 1.00 45.88 224 SER A C 1
ATOM 1829 O O . SER A 1 224 ? -26.788 -19.384 -18.247 1.00 45.88 224 SER A O 1
ATOM 1831 N N . ASP A 1 225 ? -25.140 -18.100 -19.071 1.00 47.06 225 ASP A N 1
ATOM 1832 C CA . ASP A 1 225 ? -25.671 -18.059 -20.449 1.00 47.06 225 ASP A CA 1
ATOM 1833 C C . ASP A 1 225 ? -24.672 -18.559 -21.521 1.00 47.06 225 ASP A C 1
ATOM 1835 O O . ASP A 1 225 ? -24.564 -17.985 -22.602 1.00 47.06 225 ASP A O 1
ATOM 1839 N N . GLU A 1 226 ? -23.954 -19.657 -21.263 1.00 47.50 226 GLU A N 1
ATOM 1840 C CA . GLU A 1 226 ? -23.254 -20.423 -22.314 1.00 47.50 226 GLU A CA 1
ATOM 1841 C C . GLU A 1 226 ? -23.539 -21.926 -22.176 1.00 47.50 226 GLU A C 1
ATOM 1843 O O . GLU A 1 226 ? -22.631 -22.705 -21.942 1.00 47.50 226 GLU A O 1
ATOM 1848 N N . ASP A 1 227 ? -24.799 -22.351 -22.290 1.00 45.88 227 ASP A N 1
ATOM 1849 C CA . ASP A 1 227 ? -25.143 -23.768 -22.500 1.00 45.88 227 ASP A CA 1
ATOM 1850 C C . ASP A 1 227 ? -26.567 -23.890 -23.079 1.00 45.88 227 ASP A C 1
ATOM 1852 O O . ASP A 1 227 ? -27.454 -24.412 -22.418 1.00 45.88 227 ASP A O 1
ATOM 1856 N N . GLU A 1 228 ? -26.830 -23.387 -24.295 1.00 49.44 228 GLU A N 1
ATOM 1857 C CA . GLU A 1 228 ? -27.956 -23.875 -25.123 1.00 49.44 228 GLU A CA 1
ATOM 1858 C C . GLU A 1 228 ? -27.918 -23.335 -26.570 1.00 49.44 228 GLU A C 1
ATOM 1860 O O . GLU A 1 228 ? -28.796 -22.598 -27.004 1.00 49.44 228 GLU A O 1
A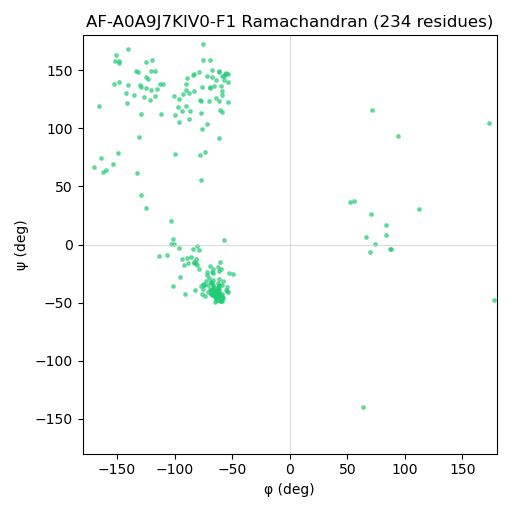TOM 1865 N N . GLU A 1 229 ? -26.921 -23.719 -27.375 1.00 48.12 229 GLU A N 1
ATOM 1866 C CA . GLU A 1 229 ? -27.088 -23.650 -28.838 1.00 48.12 229 GLU A CA 1
ATOM 1867 C C . GLU A 1 229 ? -26.199 -24.663 -29.576 1.00 48.12 229 GLU A C 1
ATOM 1869 O O . GLU A 1 229 ? -25.257 -24.308 -30.272 1.00 48.12 229 GLU A O 1
ATOM 1874 N N . ASP A 1 230 ? -26.504 -25.959 -29.439 1.00 46.75 230 ASP A N 1
ATOM 1875 C CA . ASP A 1 230 ? -26.068 -26.936 -30.445 1.00 46.75 230 ASP A CA 1
ATOM 1876 C C . ASP A 1 230 ? -27.055 -28.106 -30.570 1.00 46.75 230 ASP A C 1
ATOM 1878 O O . ASP A 1 230 ? -26.894 -29.182 -29.994 1.00 46.75 230 ASP A O 1
ATOM 1882 N N . GLN A 1 231 ? -28.156 -27.863 -31.288 1.00 48.69 231 GLN A N 1
ATOM 1883 C CA . GLN A 1 231 ? -29.005 -28.913 -31.856 1.00 48.69 231 GLN A CA 1
ATOM 1884 C C . GLN A 1 231 ? -29.932 -28.329 -32.927 1.00 48.69 231 GLN A C 1
ATOM 1886 O O . GLN A 1 231 ? -31.131 -28.154 -32.716 1.00 48.69 231 GLN A O 1
ATOM 1891 N N . ARG A 1 232 ? -29.370 -28.019 -34.102 1.00 42.19 232 ARG A N 1
ATOM 1892 C CA . ARG A 1 232 ? -30.123 -27.904 -35.367 1.00 42.19 232 ARG A CA 1
ATOM 1893 C C . ARG A 1 232 ? -29.191 -27.966 -36.582 1.00 42.19 232 ARG A C 1
ATOM 1895 O O . ARG A 1 232 ? -29.157 -27.061 -37.403 1.00 42.19 232 ARG A O 1
ATOM 1902 N N . GLU A 1 233 ? -28.500 -29.091 -36.748 1.00 43.91 233 GLU A N 1
ATOM 1903 C CA . GLU A 1 233 ? -28.169 -29.564 -38.095 1.00 43.91 233 GLU A CA 1
ATOM 1904 C C . GLU A 1 233 ? -29.166 -30.652 -38.494 1.00 43.91 233 GLU A C 1
ATOM 1906 O O . GLU A 1 233 ? -29.218 -31.739 -37.918 1.00 43.91 233 GLU A O 1
ATOM 1911 N N . GLY A 1 234 ? -30.011 -30.325 -39.468 1.00 38.62 234 GLY A N 1
ATOM 1912 C CA . GLY A 1 234 ? -30.977 -31.247 -40.040 1.00 38.62 234 GLY A CA 1
ATOM 1913 C C . GLY A 1 234 ? -31.905 -30.540 -41.015 1.00 38.62 234 GLY A C 1
ATOM 1914 O O . GLY A 1 234 ? -32.859 -29.899 -40.584 1.00 38.62 234 GLY A O 1
ATOM 1915 N N . LEU A 1 235 ? -31.644 -30.775 -42.307 1.00 40.25 235 LEU A N 1
ATOM 1916 C CA . LEU A 1 235 ? -32.434 -30.447 -43.506 1.00 40.25 235 LEU A CA 1
ATOM 1917 C C . LEU A 1 235 ? -32.061 -29.121 -44.185 1.00 40.25 235 LEU A C 1
ATOM 1919 O O . LEU A 1 235 ? -32.616 -28.076 -43.862 1.00 40.25 235 LEU A O 1
ATOM 1923 N N . TYR A 1 236 ? -31.166 -29.194 -45.175 1.00 40.91 236 TYR A N 1
ATOM 1924 C CA . TYR A 1 236 ? -31.542 -29.223 -46.599 1.00 40.91 236 TYR A CA 1
ATOM 1925 C C . TYR A 1 236 ? -30.484 -29.964 -47.421 1.00 40.91 236 TYR A C 1
ATOM 1927 O O . TYR A 1 236 ? -29.283 -29.792 -47.121 1.00 40.91 236 TYR A O 1
#

Radius of gyration: 24.37 Å; Cα contacts (8 Å, |Δi|>4): 257; chains: 1; bounding box: 61×44×80 Å

pLDDT: mean 72.03, std 18.02, range [38.56, 95.69]

InterPro domains:
  IPR000980 SH2 domain [PF00017] (47-102)
  IPR000980 SH2 domain [PS50001] (47-165)
  IPR000980 SH2 domain [SM00252] (45-131)
  IPR001496 SOCS box domain [PF07525] (163-196)
  IPR001496 SOCS box domain [PS50225] (151-201)
  IPR001496 SOCS box domain [SM00253] (156-199)
  IPR001496 SOCS box domain [SM00969] (162-198)
  IPR035866 SOCS7, SH2 domain [cd10388] (38-136)
  IPR036036 SOCS box-like domain superfamily [SSF158235] (163-201)
  IPR036860 SH2 domain superfamily [G3DSA:3.30.505.10] (32-210)
  IPR036860 SH2 domain superfamily [SSF55550] (37-155)

Secondary structure (DSSP, 8-state):
-HHHHHHHHHHHHHHHHHTT--------TT-HHHHHHHHHHHTT-TTB-SS--HHHHHHHHTTPPTTEEEEEE-SSTT-SEEEEEEETTEEEEEEEEEETTEEESS---TTS---SSHHHHHHHHHHHHHHSS--EEEPPSSTTPPPEEE---EE--TTTTPPPHHHHHHHHHHHHS-GGGGGGSS--HHHHHHHH------HHHHHHHHHHHHHHHHHTSSSSSSS---------